Protein AF-A0A922CGB9-F1 (afdb_monomer_lite)

pLDDT: mean 84.65, std 15.19, range [38.25, 98.44]

Sequence (192 aa):
MRNKWLRILKHRCSVLDWMESRICSKHFELKYFDAQKKLKDHAVPTLFSVTSNQKTLMRNEPGKSKVERLLNRMPQSDLTNNIKQSLSKMKEPVNLDNFVTDELKCKADAPNEAQLWLMIKKQDHLNTRLMDLVVQTKKHVEILQKSMEESRMVRKEQEQNIESLKYIVKCLQEKHATLEEQIEILTSIESR

InterPro domains:
  IPR006612 THAP-type zinc finger [PF05485] (2-48)
  IPR006612 THAP-type zinc finger [PS50950] (1-48)
  IPR006612 THAP-type zinc finger [SM00692] (1-53)

Radius of gyration: 36.84 Å; chains: 1; bounding box: 70×59×104 Å

Structure (mmCIF, N/CA/C/O backbone):
data_AF-A0A922CGB9-F1
#
_entry.id   AF-A0A922CGB9-F1
#
loop_
_atom_site.group_PDB
_atom_site.id
_atom_site.type_symbol
_atom_site.label_atom_id
_atom_site.label_alt_id
_atom_site.label_comp_id
_atom_site.label_asym_id
_atom_site.label_entity_id
_atom_site.label_seq_id
_atom_site.pdbx_PDB_ins_code
_atom_site.Cartn_x
_atom_site.Cartn_y
_atom_site.Cartn_z
_atom_site.occupancy
_atom_site.B_iso_or_equiv
_atom_site.auth_seq_id
_atom_site.auth_comp_id
_atom_site.auth_asym_id
_atom_site.auth_atom_id
_atom_site.pdbx_PDB_model_num
ATOM 1 N N . MET A 1 1 ? 10.905 43.844 17.014 1.00 69.38 1 MET A N 1
ATOM 2 C CA . MET A 1 1 ? 11.025 42.624 16.179 1.00 69.38 1 MET A CA 1
ATOM 3 C C . MET A 1 1 ? 11.821 41.495 16.862 1.00 69.38 1 MET A C 1
ATOM 5 O O . MET A 1 1 ? 11.242 40.449 17.139 1.00 69.38 1 MET A O 1
ATOM 9 N N . ARG A 1 2 ? 13.098 41.713 17.228 1.00 67.94 2 ARG A N 1
ATOM 10 C CA . ARG A 1 2 ? 14.026 40.684 17.758 1.00 67.94 2 ARG A CA 1
ATOM 11 C C . ARG A 1 2 ? 13.510 39.883 18.968 1.00 67.94 2 ARG A C 1
ATOM 13 O O . ARG A 1 2 ? 13.542 38.661 18.933 1.00 67.94 2 ARG A O 1
ATOM 20 N N . ASN A 1 3 ? 12.937 40.531 19.986 1.00 69.69 3 ASN A N 1
ATOM 21 C CA . ASN A 1 3 ? 12.390 39.836 21.171 1.00 69.69 3 ASN A CA 1
ATOM 22 C C . ASN A 1 3 ? 11.212 38.899 20.844 1.00 69.69 3 ASN A C 1
ATOM 24 O O . ASN A 1 3 ? 11.035 37.864 21.485 1.00 69.69 3 ASN A O 1
ATOM 28 N N . LYS A 1 4 ? 10.416 39.243 19.823 1.00 72.88 4 LYS A N 1
ATOM 29 C CA . LYS A 1 4 ? 9.280 38.432 19.365 1.00 72.88 4 LYS A CA 1
ATOM 30 C C . LYS A 1 4 ? 9.773 37.203 18.595 1.00 72.88 4 LYS A C 1
ATOM 32 O O . LYS A 1 4 ? 9.261 36.111 18.811 1.00 72.88 4 LYS A O 1
ATOM 37 N N . TRP A 1 5 ? 10.817 37.365 17.777 1.00 78.12 5 TRP A N 1
ATOM 38 C CA . TRP A 1 5 ? 11.492 36.260 17.085 1.00 78.12 5 TRP A CA 1
ATOM 39 C C . TRP A 1 5 ? 12.187 35.325 18.066 1.00 78.12 5 TRP A C 1
ATOM 41 O O . TRP A 1 5 ? 11.995 34.120 17.983 1.00 78.12 5 TRP A O 1
ATOM 51 N N . LEU A 1 6 ? 12.904 35.880 19.047 1.00 72.06 6 LEU A N 1
ATOM 52 C CA . LEU A 1 6 ? 13.534 35.127 20.131 1.00 72.06 6 LEU A CA 1
ATOM 53 C C . LEU A 1 6 ? 12.521 34.247 20.862 1.00 72.06 6 LEU A C 1
ATOM 55 O O . LEU A 1 6 ? 12.809 33.089 21.123 1.00 72.06 6 LEU A O 1
ATOM 59 N N . ARG A 1 7 ? 11.318 34.750 21.160 1.00 72.06 7 ARG A N 1
ATOM 60 C CA . ARG A 1 7 ? 10.284 33.946 21.830 1.00 72.06 7 ARG A CA 1
ATOM 61 C C . ARG A 1 7 ? 9.818 32.760 20.977 1.00 72.06 7 ARG A C 1
ATOM 63 O O . ARG A 1 7 ? 9.625 31.674 21.510 1.00 72.06 7 ARG A O 1
ATOM 70 N N . ILE A 1 8 ? 9.660 32.962 19.670 1.00 71.00 8 ILE A N 1
ATOM 71 C CA . ILE A 1 8 ? 9.230 31.918 18.725 1.00 71.00 8 ILE A CA 1
ATOM 72 C C . ILE A 1 8 ? 10.352 30.892 18.498 1.00 71.00 8 ILE A C 1
ATOM 74 O O . ILE A 1 8 ? 10.107 29.688 18.480 1.00 71.00 8 ILE A O 1
ATOM 78 N N . LEU A 1 9 ? 11.592 31.364 18.365 1.00 69.81 9 LEU A N 1
ATOM 79 C CA . LEU A 1 9 ? 12.738 30.551 17.978 1.00 69.81 9 LEU A CA 1
ATOM 80 C C . LEU A 1 9 ? 13.457 29.883 19.162 1.00 69.81 9 LEU A C 1
ATOM 82 O O . LEU A 1 9 ? 13.959 28.778 18.985 1.00 69.81 9 LEU A O 1
ATOM 86 N N . LYS A 1 10 ? 13.470 30.469 20.373 1.00 67.38 10 LYS A N 1
ATOM 87 C CA . LYS A 1 10 ? 14.053 29.838 21.583 1.00 67.38 10 LYS A CA 1
ATOM 88 C C . LYS A 1 10 ? 13.427 28.476 21.887 1.00 67.38 10 LYS A C 1
ATOM 90 O O . LYS A 1 10 ? 14.103 27.593 22.397 1.00 67.38 10 LYS A O 1
ATOM 95 N N . HIS A 1 11 ? 12.151 28.292 21.546 1.00 62.31 11 HIS A N 1
ATOM 96 C CA . HIS A 1 11 ? 11.459 27.009 21.694 1.00 62.31 11 HIS A CA 1
ATOM 97 C C . HIS A 1 11 ? 11.865 25.953 20.657 1.00 62.31 11 HIS A C 1
ATOM 99 O O . HIS A 1 11 ? 11.503 24.788 20.809 1.00 62.31 11 HIS A O 1
ATOM 105 N N . ARG A 1 12 ? 12.567 26.343 19.589 1.00 62.16 12 ARG A N 1
ATOM 106 C CA . ARG A 1 12 ? 12.913 25.471 18.458 1.00 62.16 12 ARG A CA 1
ATOM 107 C C . ARG A 1 12 ? 14.422 25.284 18.281 1.00 62.16 12 ARG A C 1
ATOM 109 O O . ARG A 1 12 ? 14.832 24.222 17.832 1.00 62.16 12 ARG A O 1
ATOM 116 N N . CYS A 1 13 ? 15.231 26.264 18.676 1.00 60.97 13 CYS A N 1
ATOM 117 C CA . CYS A 1 13 ? 16.687 26.235 18.594 1.00 60.97 13 CYS A CA 1
ATOM 118 C C . CYS A 1 13 ? 17.286 26.796 19.889 1.00 60.97 13 CYS A C 1
ATOM 120 O O . CYS A 1 13 ? 17.381 28.010 20.066 1.00 60.97 13 CYS A O 1
ATOM 122 N N . SER A 1 14 ? 17.694 25.913 20.801 1.00 59.53 14 SER A N 1
ATOM 123 C CA . SER A 1 14 ? 18.345 26.291 22.063 1.00 59.53 14 SER A CA 1
ATOM 124 C C . SER A 1 14 ? 19.827 26.664 21.903 1.00 59.53 14 SER A C 1
ATOM 126 O O . SER A 1 14 ? 20.401 27.212 22.837 1.00 59.53 14 SER A O 1
ATOM 128 N N . VAL A 1 15 ? 20.432 26.396 20.736 1.00 58.97 15 VAL A N 1
ATOM 129 C CA . VAL A 1 15 ? 21.893 26.450 20.501 1.00 58.97 15 VAL A CA 1
ATOM 130 C C . VAL A 1 15 ? 22.289 27.475 19.419 1.00 58.97 15 VAL A C 1
ATOM 132 O O . VAL A 1 15 ? 23.349 27.368 18.820 1.00 58.97 15 VAL A O 1
ATOM 135 N N . LEU A 1 16 ? 21.443 28.462 19.106 1.00 64.88 16 LEU A N 1
ATOM 136 C CA . LEU A 1 16 ? 21.817 29.512 18.146 1.00 64.88 16 LEU A CA 1
ATOM 137 C C . LEU A 1 16 ? 22.454 30.706 18.855 1.00 64.88 16 LEU A C 1
ATOM 139 O O . LEU A 1 16 ? 21.884 31.234 19.813 1.00 64.88 16 LEU A O 1
ATOM 143 N N . ASP A 1 17 ? 23.593 31.161 18.333 1.00 68.88 17 ASP A N 1
ATOM 144 C CA . ASP A 1 17 ? 24.167 32.455 18.687 1.00 68.88 17 ASP A CA 1
ATOM 145 C C . ASP A 1 17 ? 23.360 33.570 18.008 1.00 68.88 17 ASP A C 1
ATOM 147 O O . ASP A 1 17 ? 23.423 33.784 16.795 1.00 68.88 17 ASP A O 1
ATOM 151 N N . TRP A 1 18 ? 22.544 34.263 18.798 1.00 66.56 18 TRP A N 1
ATOM 152 C CA . TRP A 1 18 ? 21.581 35.257 18.323 1.00 66.56 18 TRP A CA 1
ATOM 153 C C . TRP A 1 18 ? 22.212 36.547 17.808 1.00 66.56 18 TRP A C 1
ATOM 155 O O . TRP A 1 18 ? 21.505 37.330 17.168 1.00 66.56 18 TRP A O 1
ATOM 165 N N . MET A 1 19 ? 23.488 36.792 18.112 1.00 66.19 19 MET A N 1
ATOM 166 C CA . MET A 1 19 ? 24.186 37.981 17.628 1.00 66.19 19 MET A CA 1
ATOM 167 C C . MET A 1 19 ? 24.668 37.799 16.188 1.00 66.19 19 MET A C 1
ATOM 169 O O . MET A 1 19 ? 24.648 38.758 15.419 1.00 66.19 19 MET A O 1
ATOM 173 N N . GLU A 1 20 ? 24.999 36.567 15.795 1.00 72.75 20 GLU A N 1
ATOM 174 C CA . GLU A 1 20 ? 25.549 36.268 14.467 1.00 72.75 20 GLU A CA 1
ATOM 175 C C . GLU A 1 20 ? 24.564 35.544 13.536 1.00 72.75 20 GLU A C 1
ATOM 177 O O . GLU A 1 20 ? 24.686 35.603 12.309 1.00 72.75 20 GLU A O 1
ATOM 182 N N . SER A 1 21 ? 23.542 34.892 14.094 1.00 72.50 21 SER A N 1
ATOM 183 C CA . SER A 1 21 ? 22.613 34.074 13.313 1.00 72.50 21 SER A CA 1
ATOM 184 C C . SER A 1 21 ? 21.676 34.909 12.437 1.00 72.50 21 SER A C 1
ATOM 186 O O . SER A 1 21 ? 20.956 35.795 12.903 1.00 72.50 21 SER A O 1
ATOM 188 N N . ARG A 1 22 ? 21.607 34.552 11.149 1.00 80.38 22 ARG A N 1
ATOM 189 C CA . ARG A 1 22 ? 20.666 35.117 10.170 1.00 80.38 22 ARG A CA 1
ATOM 190 C C . ARG A 1 22 ? 19.576 34.103 9.829 1.00 80.38 22 ARG A C 1
ATOM 192 O O . ARG A 1 22 ? 19.840 32.912 9.708 1.00 80.38 22 ARG A O 1
ATOM 199 N N . ILE A 1 23 ? 18.350 34.583 9.632 1.00 78.94 23 ILE A N 1
ATOM 200 C CA . ILE A 1 23 ? 17.209 33.758 9.213 1.00 78.94 23 ILE A CA 1
ATOM 201 C C . ILE A 1 23 ? 16.992 33.971 7.719 1.00 78.94 23 ILE A C 1
ATOM 203 O O . ILE A 1 23 ? 16.867 35.110 7.268 1.00 78.94 23 ILE A O 1
ATOM 207 N N . CYS A 1 24 ? 16.943 32.889 6.943 1.00 83.69 24 CYS A N 1
ATOM 208 C CA . CYS A 1 24 ? 16.698 32.999 5.508 1.00 83.69 24 CYS A CA 1
ATOM 209 C C . CYS A 1 24 ? 15.239 33.393 5.204 1.00 83.69 24 CYS A C 1
ATOM 211 O O . CYS A 1 24 ? 14.321 33.115 5.979 1.00 83.69 24 CYS A O 1
ATOM 213 N N . SER A 1 25 ? 15.011 34.009 4.041 1.00 84.50 25 SER A N 1
ATOM 214 C CA . SER A 1 25 ? 13.692 34.503 3.615 1.00 84.50 25 SER A CA 1
ATOM 215 C C . SER A 1 25 ? 12.616 33.416 3.513 1.00 84.50 25 SER A C 1
ATOM 217 O O . SER A 1 25 ? 11.438 33.722 3.663 1.00 84.50 25 SER A O 1
ATOM 219 N N . LYS A 1 26 ? 12.999 32.143 3.338 1.00 83.75 26 LYS A N 1
ATOM 220 C CA . LYS A 1 26 ? 12.072 30.999 3.245 1.00 83.75 26 LYS A CA 1
ATOM 221 C C . LYS A 1 26 ? 11.260 30.757 4.520 1.00 83.75 26 LYS A C 1
ATOM 223 O O . LYS A 1 26 ? 10.237 30.086 4.465 1.00 83.75 26 LYS A O 1
ATOM 228 N N . HIS A 1 27 ? 11.704 31.290 5.658 1.00 83.81 27 HIS A N 1
ATOM 229 C CA . HIS A 1 27 ? 11.000 31.140 6.932 1.00 83.81 27 HIS A CA 1
ATOM 230 C C . HIS A 1 27 ? 9.875 32.160 7.141 1.00 83.81 27 HIS A C 1
ATOM 232 O O . HIS A 1 27 ? 9.191 32.118 8.165 1.00 83.81 27 HIS A O 1
ATOM 238 N N . PHE A 1 28 ? 9.666 33.062 6.183 1.00 85.81 28 PHE A N 1
ATOM 239 C CA . PHE A 1 28 ? 8.654 34.108 6.241 1.00 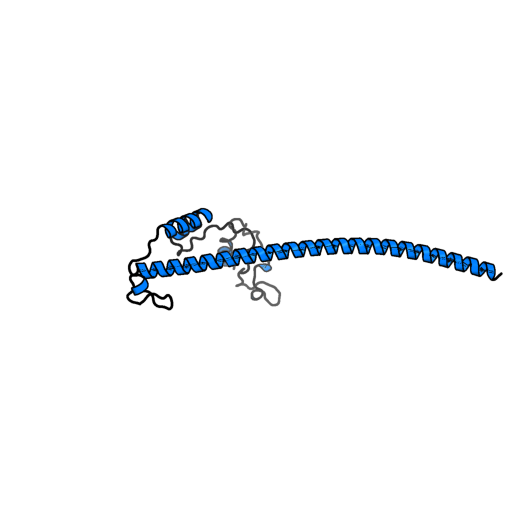85.81 28 PHE A CA 1
ATOM 240 C C . PHE A 1 28 ? 7.628 33.909 5.128 1.00 85.81 28 PHE A C 1
ATOM 242 O O . PHE A 1 28 ? 7.978 33.630 3.983 1.00 85.81 28 PHE A O 1
ATOM 249 N N . GLU A 1 29 ? 6.349 34.089 5.449 1.00 84.12 29 GLU A N 1
ATOM 250 C CA . GLU A 1 29 ? 5.303 34.159 4.428 1.00 84.12 29 GLU A CA 1
ATOM 251 C C . GLU A 1 29 ? 5.497 35.376 3.514 1.00 84.12 29 GLU A C 1
ATOM 253 O O . GLU A 1 29 ? 5.881 36.457 3.967 1.00 84.12 29 GLU A O 1
ATOM 258 N N . LEU A 1 30 ? 5.143 35.224 2.233 1.00 86.88 30 LEU A N 1
ATOM 259 C CA . LEU A 1 30 ? 5.328 36.259 1.207 1.00 86.88 30 LEU A CA 1
ATOM 260 C C . LEU A 1 30 ? 4.658 37.598 1.560 1.00 86.88 30 LEU A C 1
ATOM 262 O O . LEU A 1 30 ? 5.184 38.655 1.228 1.00 86.88 30 LEU A O 1
ATOM 266 N N . LYS A 1 31 ? 3.551 37.573 2.314 1.00 88.25 31 LYS A N 1
ATOM 267 C CA . LYS A 1 31 ? 2.819 38.774 2.762 1.00 88.25 31 LYS A CA 1
ATOM 268 C C . LYS A 1 31 ? 3.639 39.717 3.659 1.00 88.25 31 LYS A C 1
ATOM 270 O O . LYS A 1 31 ? 3.284 40.891 3.818 1.00 88.25 31 LYS A O 1
ATOM 275 N N . TYR A 1 32 ? 4.714 39.206 4.263 1.00 88.50 32 TYR A N 1
ATOM 276 C CA . TYR A 1 32 ? 5.601 39.962 5.146 1.00 88.50 32 TYR A CA 1
ATOM 277 C C . TYR A 1 32 ? 6.743 40.672 4.418 1.00 88.50 32 TYR A C 1
ATOM 279 O O . TYR A 1 32 ? 7.485 41.415 5.060 1.00 88.50 32 TYR A O 1
ATOM 287 N N . PHE A 1 33 ? 6.857 40.493 3.103 1.00 90.75 33 PHE A N 1
ATOM 288 C CA . PHE A 1 33 ? 7.760 41.269 2.264 1.00 90.75 33 PHE A CA 1
ATOM 289 C C . PHE A 1 33 ? 7.016 42.464 1.659 1.00 90.75 33 PHE A C 1
ATOM 291 O O . PHE A 1 33 ? 5.813 42.402 1.390 1.00 90.75 33 PHE A O 1
ATOM 298 N N . ASP A 1 34 ? 7.709 43.587 1.513 1.00 88.06 34 ASP A N 1
ATOM 299 C CA . ASP A 1 34 ? 7.221 44.746 0.771 1.00 88.06 34 ASP A CA 1
ATOM 300 C C . ASP A 1 34 ? 7.519 44.626 -0.737 1.00 88.06 34 ASP A C 1
ATOM 302 O O . ASP A 1 34 ? 8.123 43.654 -1.202 1.00 88.06 34 ASP A O 1
ATOM 306 N N . ALA A 1 35 ? 7.096 45.626 -1.518 1.00 88.12 35 ALA A N 1
ATOM 307 C CA . ALA A 1 35 ? 7.332 45.668 -2.964 1.00 88.12 35 ALA A CA 1
ATOM 308 C C . ALA A 1 35 ? 8.830 45.696 -3.336 1.00 88.12 35 ALA A C 1
ATOM 310 O O . ALA A 1 35 ? 9.199 45.311 -4.442 1.00 88.12 35 ALA A O 1
ATOM 311 N N . GLN A 1 36 ? 9.701 46.101 -2.406 1.00 87.88 36 GLN A N 1
ATOM 312 C CA . GLN A 1 36 ? 11.156 46.136 -2.568 1.00 87.88 36 GLN A CA 1
ATOM 313 C C . GLN A 1 36 ? 11.840 44.862 -2.041 1.00 87.88 36 GLN A C 1
ATOM 315 O O . GLN A 1 36 ? 13.065 44.827 -1.917 1.00 87.88 36 GLN A O 1
ATOM 320 N N . LYS A 1 37 ? 11.069 43.804 -1.737 1.00 84.38 37 LYS A N 1
ATOM 321 C CA . LYS A 1 37 ? 11.535 42.540 -1.139 1.00 84.38 37 LYS A CA 1
ATOM 322 C C . LYS A 1 37 ? 12.232 42.712 0.218 1.00 84.38 37 LYS A C 1
ATOM 324 O O . LYS A 1 37 ? 12.961 41.815 0.649 1.00 84.38 37 LYS A O 1
ATOM 329 N N . LYS A 1 38 ? 12.002 43.820 0.924 1.00 87.81 38 LYS A N 1
ATOM 330 C CA . LYS A 1 38 ? 12.440 44.002 2.309 1.00 87.81 38 LYS A CA 1
ATOM 331 C C . LYS A 1 38 ? 11.381 43.472 3.265 1.00 87.81 38 LYS A C 1
ATOM 333 O O . LYS A 1 38 ? 10.189 43.428 2.968 1.00 87.81 38 LYS A O 1
ATOM 338 N N . LEU A 1 39 ? 11.843 43.012 4.420 1.00 87.12 39 LEU A N 1
ATOM 339 C CA . LEU A 1 39 ? 10.986 42.429 5.438 1.00 87.12 39 LEU A CA 1
ATOM 340 C C . LEU A 1 39 ? 10.330 43.539 6.270 1.00 87.12 39 LEU A C 1
ATOM 342 O O . LEU A 1 39 ? 11.025 44.406 6.794 1.00 87.12 39 LEU A O 1
ATOM 346 N N . LYS A 1 40 ? 9.004 43.494 6.420 1.00 88.81 40 LYS A N 1
ATOM 347 C CA . LYS A 1 40 ? 8.242 44.478 7.205 1.00 88.81 40 LYS A CA 1
ATOM 348 C C . LYS A 1 40 ? 8.605 44.422 8.694 1.00 88.81 40 LYS A C 1
ATOM 350 O O . LYS A 1 40 ? 8.849 43.346 9.238 1.00 88.81 40 LYS A O 1
ATOM 355 N N . ASP A 1 41 ? 8.492 45.551 9.396 1.00 83.12 41 ASP A N 1
ATOM 356 C CA . ASP A 1 41 ? 8.884 45.686 10.814 1.00 83.12 41 ASP A CA 1
ATOM 357 C C . ASP A 1 41 ? 8.138 44.764 11.800 1.00 83.12 41 ASP A C 1
ATOM 359 O O . ASP A 1 41 ? 8.629 44.431 12.887 1.00 83.12 41 ASP A O 1
ATOM 363 N N . HIS A 1 42 ? 6.945 44.313 11.414 1.00 81.88 42 HIS A N 1
ATOM 364 C CA . HIS A 1 42 ? 6.096 43.410 12.190 1.00 81.88 42 HIS A CA 1
ATOM 365 C C . HIS A 1 42 ? 6.144 41.954 11.702 1.00 81.88 42 HIS A C 1
ATOM 367 O O . HIS A 1 42 ? 5.391 41.118 12.211 1.00 81.88 42 HIS A O 1
ATOM 373 N N . ALA A 1 43 ? 7.004 41.638 10.732 1.00 84.38 43 ALA A N 1
ATOM 374 C CA . ALA A 1 43 ? 7.166 40.284 10.236 1.00 84.38 43 ALA A CA 1
ATOM 375 C C . ALA A 1 43 ? 7.621 39.341 11.350 1.00 84.38 43 ALA A C 1
ATOM 377 O O . ALA A 1 43 ? 8.435 39.693 12.207 1.00 84.38 43 ALA A O 1
ATOM 378 N N . VAL A 1 44 ? 7.108 38.117 11.324 1.00 81.50 44 VAL A N 1
ATOM 379 C CA . VAL A 1 44 ? 7.533 37.030 12.204 1.00 81.50 44 VAL A CA 1
ATOM 380 C C . VAL A 1 44 ? 7.783 35.792 11.350 1.00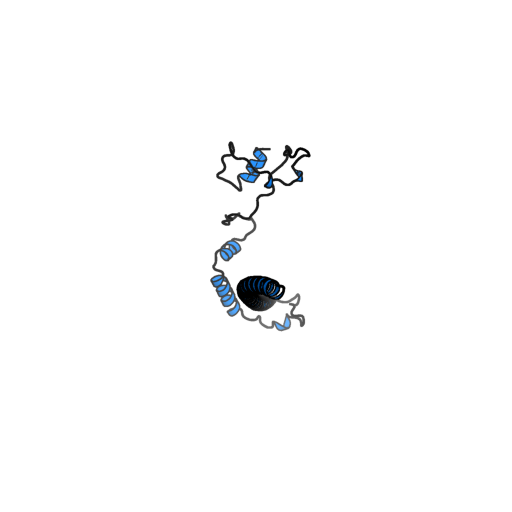 81.50 44 VAL A C 1
ATOM 382 O O . VAL A 1 44 ? 7.033 35.567 10.401 1.00 81.50 44 VAL A O 1
ATOM 385 N N . PRO A 1 45 ? 8.833 35.007 11.636 1.00 76.88 45 PRO A N 1
ATOM 386 C CA . PRO A 1 45 ? 9.072 33.784 10.893 1.00 76.88 45 PRO A CA 1
ATOM 387 C C . PRO A 1 45 ? 8.004 32.758 11.289 1.00 76.88 45 PRO A C 1
ATOM 389 O O . PRO A 1 45 ? 7.905 32.376 12.456 1.00 76.88 45 PRO A O 1
ATOM 392 N N . THR A 1 46 ? 7.165 32.364 10.334 1.00 73.62 46 THR A N 1
ATOM 393 C CA . THR A 1 46 ? 6.039 31.435 10.535 1.00 73.62 46 THR A CA 1
ATOM 394 C C . THR A 1 46 ? 6.272 30.077 9.875 1.00 73.62 46 THR A C 1
ATOM 396 O O . THR A 1 46 ? 5.645 29.095 10.265 1.00 73.62 46 THR A O 1
ATOM 399 N N . LEU A 1 47 ? 7.210 29.987 8.927 1.00 63.72 47 LEU A N 1
ATOM 400 C CA . LEU A 1 47 ? 7.446 28.801 8.105 1.00 63.72 47 LEU A CA 1
ATOM 401 C C . LEU A 1 47 ? 8.702 28.049 8.571 1.00 63.72 47 LEU A C 1
ATOM 403 O O . LEU A 1 47 ? 9.760 28.091 7.941 1.00 63.72 47 LEU A O 1
ATOM 407 N N . PHE A 1 48 ? 8.606 27.344 9.697 1.00 67.62 48 PHE A N 1
ATOM 408 C CA . PHE A 1 48 ? 9.602 26.330 10.056 1.00 67.62 48 PHE A CA 1
ATOM 409 C C . PHE A 1 48 ? 9.129 24.981 9.524 1.00 67.62 48 PHE A C 1
ATOM 411 O O . PHE A 1 48 ? 8.138 24.442 10.015 1.00 67.62 48 PHE A O 1
ATOM 418 N N . SER A 1 49 ? 9.815 24.450 8.507 1.00 50.81 49 SER A N 1
ATOM 419 C CA . SER A 1 49 ? 9.511 23.118 7.979 1.00 50.81 49 SER A CA 1
ATOM 420 C C . SER A 1 49 ? 9.655 22.084 9.095 1.00 50.81 49 SER A C 1
ATOM 422 O O . SER A 1 49 ? 10.681 22.026 9.769 1.00 50.81 49 SER A O 1
ATOM 424 N N . VAL A 1 50 ? 8.626 21.261 9.296 1.00 51.69 50 VAL A N 1
ATOM 425 C CA . VAL A 1 50 ? 8.561 20.236 10.356 1.00 51.69 50 VAL A CA 1
ATOM 426 C C . VAL A 1 50 ? 9.459 19.021 10.039 1.00 51.69 50 VAL A C 1
ATOM 428 O O . VAL A 1 50 ? 9.470 18.033 10.765 1.00 51.69 50 VAL A O 1
ATOM 431 N N . THR A 1 51 ? 10.223 19.071 8.947 1.00 43.78 51 THR A N 1
ATOM 432 C CA . THR A 1 51 ? 10.827 17.904 8.287 1.00 43.78 51 THR A CA 1
ATOM 433 C C . THR A 1 51 ? 12.295 17.645 8.615 1.00 43.78 51 THR A C 1
ATOM 435 O O . THR A 1 51 ? 13.015 17.086 7.792 1.00 43.78 51 THR A O 1
ATOM 438 N N . SER A 1 52 ? 12.768 17.983 9.810 1.00 42.75 52 SER A N 1
ATOM 439 C CA . SER A 1 52 ? 14.081 17.497 10.246 1.00 42.75 52 SER A CA 1
ATOM 440 C C . SER A 1 52 ? 14.151 17.348 11.764 1.00 42.75 52 SER A C 1
ATOM 442 O O . SER A 1 52 ? 14.201 18.315 12.516 1.00 42.75 52 SER A O 1
ATOM 444 N N . ASN A 1 53 ? 14.170 16.085 12.198 1.00 38.25 53 ASN A N 1
ATOM 445 C CA . ASN A 1 53 ? 14.521 15.621 13.541 1.00 38.25 53 ASN A CA 1
ATOM 446 C C . ASN A 1 53 ? 13.596 16.028 14.696 1.00 38.25 53 ASN A C 1
ATOM 448 O O . ASN A 1 53 ? 14.061 16.433 15.762 1.00 38.25 53 ASN A O 1
ATOM 452 N N . GLN A 1 54 ? 12.293 15.765 14.569 1.00 43.09 54 GLN A N 1
ATOM 453 C CA . GLN A 1 54 ? 11.488 15.516 15.767 1.00 43.09 54 GLN A CA 1
ATOM 454 C C . GLN A 1 54 ? 11.851 14.145 16.357 1.00 43.09 54 GLN A C 1
ATOM 456 O O . GLN A 1 54 ? 11.113 13.174 16.235 1.00 43.09 54 GLN A O 1
ATOM 461 N N . LYS A 1 55 ? 12.975 14.087 17.084 1.00 41.66 55 LYS A N 1
ATOM 462 C CA . LYS A 1 55 ? 12.943 13.361 18.355 1.00 41.66 55 LYS A CA 1
ATOM 463 C C . LYS A 1 55 ? 11.878 14.076 19.171 1.00 41.66 55 LYS A C 1
ATOM 465 O O . LYS A 1 55 ? 12.056 15.229 19.557 1.00 41.66 55 LYS A O 1
ATOM 470 N N . THR A 1 56 ? 10.740 13.421 19.314 1.00 43.28 56 THR A N 1
ATOM 471 C CA . THR A 1 56 ? 9.549 13.857 20.031 1.00 43.28 56 THR A CA 1
ATOM 472 C C . THR A 1 56 ? 9.917 14.131 21.489 1.00 43.28 56 THR A C 1
ATOM 474 O O . THR A 1 56 ? 9.740 13.297 22.372 1.00 43.28 56 THR A O 1
ATOM 477 N N . LEU A 1 57 ? 10.472 15.313 21.761 1.00 43.53 57 LEU A N 1
ATOM 478 C CA . LEU A 1 57 ? 10.518 15.872 23.100 1.00 43.53 57 LEU A CA 1
ATOM 479 C C . LEU A 1 57 ? 9.077 16.202 23.457 1.00 43.53 57 LEU A C 1
ATOM 481 O O . LEU A 1 57 ? 8.524 17.219 23.047 1.00 43.53 57 LEU A O 1
ATOM 485 N N . MET A 1 58 ? 8.484 15.229 24.146 1.00 41.84 58 MET A N 1
ATOM 486 C CA . MET A 1 58 ? 7.233 15.252 24.885 1.00 41.84 58 MET A CA 1
ATOM 487 C C . MET A 1 58 ? 6.900 16.665 25.357 1.00 41.84 58 MET A C 1
ATOM 489 O O . MET A 1 58 ? 7.307 17.111 26.430 1.00 41.84 58 MET A O 1
ATOM 493 N N . ARG A 1 59 ? 6.119 17.370 24.541 1.00 41.12 59 ARG A N 1
ATOM 494 C CA . ARG A 1 59 ? 5.340 18.497 25.012 1.00 41.12 59 ARG A CA 1
ATOM 495 C C . ARG A 1 59 ? 4.331 17.893 25.979 1.00 41.12 59 ARG A C 1
ATOM 497 O O . ARG A 1 59 ? 3.538 17.038 25.586 1.00 41.12 59 ARG A O 1
ATOM 504 N N . ASN A 1 60 ? 4.410 18.291 27.244 1.00 44.25 60 ASN A N 1
ATOM 505 C CA . ASN A 1 60 ? 3.312 18.132 28.185 1.00 44.25 60 ASN A CA 1
ATOM 506 C C . ASN A 1 60 ? 2.112 18.895 27.606 1.00 44.25 60 ASN A C 1
ATOM 508 O O . ASN A 1 60 ? 1.925 20.075 27.881 1.00 44.25 60 ASN A O 1
ATOM 512 N N . GLU A 1 61 ? 1.352 18.234 26.738 1.00 46.09 61 GLU A N 1
ATOM 513 C CA . GLU A 1 61 ? -0.008 18.624 26.404 1.00 46.09 61 GLU A CA 1
ATOM 514 C C . GLU A 1 61 ? -0.819 18.477 27.701 1.00 46.09 61 GLU A C 1
ATOM 516 O O . GLU A 1 61 ? -0.873 17.369 28.250 1.00 46.09 61 GLU A O 1
ATOM 521 N N . PRO A 1 62 ? -1.422 19.555 28.234 1.00 46.38 62 PRO A N 1
ATOM 522 C CA . PRO A 1 62 ? -2.111 19.551 29.527 1.00 46.38 62 PRO A CA 1
ATOM 523 C C . PRO A 1 62 ? -3.439 18.762 29.528 1.00 46.38 62 PRO A C 1
ATOM 525 O O . PRO A 1 62 ? -4.300 19.010 30.362 1.00 46.38 62 PRO A O 1
ATOM 528 N N . GLY A 1 63 ? -3.609 17.793 28.624 1.00 55.91 63 GLY A N 1
ATOM 529 C CA . GLY A 1 63 ? -4.821 16.981 28.489 1.00 55.91 63 GLY A CA 1
ATOM 530 C C . GLY A 1 63 ? -4.600 15.468 28.443 1.00 55.91 63 GLY A C 1
ATOM 531 O O . GLY A 1 63 ? -5.576 14.726 28.486 1.00 55.91 63 GLY A O 1
ATOM 532 N N . LYS A 1 64 ? -3.356 14.970 28.379 1.00 55.09 64 LYS A N 1
ATOM 533 C CA . LYS A 1 64 ? -3.124 13.519 28.284 1.00 55.09 64 LYS A CA 1
ATOM 534 C C . LYS A 1 64 ? -3.111 12.876 29.664 1.00 55.09 64 LYS A C 1
ATOM 536 O O . LYS A 1 64 ? -2.205 13.120 30.476 1.00 55.09 64 LYS A O 1
ATOM 541 N N . SER A 1 65 ? -4.119 12.047 29.932 1.00 78.50 65 SER A N 1
ATOM 542 C CA . SER A 1 65 ? -4.263 11.360 31.216 1.00 78.50 65 SER A CA 1
ATOM 543 C C . SER A 1 65 ? -3.008 10.530 31.526 1.00 78.50 65 SER A C 1
ATOM 545 O O . SER A 1 65 ? -2.267 10.105 30.633 1.00 78.50 65 SER A O 1
ATOM 547 N N . LYS A 1 66 ? -2.728 10.295 32.816 1.00 83.50 66 LYS A N 1
ATOM 548 C CA . LYS A 1 66 ? -1.612 9.426 33.243 1.00 83.50 66 LYS A CA 1
ATOM 549 C C . LYS A 1 66 ? -1.674 8.058 32.545 1.00 83.50 66 LYS A C 1
ATOM 551 O O . LYS A 1 66 ? -0.631 7.510 32.205 1.00 83.50 66 LYS A O 1
ATOM 556 N N . VAL A 1 67 ? -2.885 7.565 32.280 1.00 79.38 67 VAL A N 1
ATOM 557 C CA . VAL A 1 67 ? -3.148 6.312 31.565 1.00 79.38 67 VAL A CA 1
ATOM 558 C C . VAL A 1 67 ? -2.679 6.396 30.114 1.00 79.38 67 VAL A C 1
ATOM 560 O O . VAL A 1 67 ? -1.936 5.531 29.670 1.00 79.38 67 VAL A O 1
ATOM 563 N N . GLU A 1 68 ? -3.007 7.467 29.392 1.00 82.06 68 GLU A N 1
ATOM 564 C CA . GLU A 1 68 ? -2.599 7.627 27.989 1.00 82.06 68 GLU A CA 1
ATOM 565 C C . GLU A 1 68 ? -1.070 7.657 27.834 1.00 82.06 68 GLU A C 1
ATOM 567 O O . GLU A 1 68 ? -0.504 7.073 26.910 1.00 82.06 68 GLU A O 1
ATOM 572 N N . ARG A 1 69 ? -0.368 8.290 28.782 1.00 84.31 69 ARG A N 1
ATOM 573 C CA . ARG A 1 69 ? 1.104 8.291 28.808 1.00 84.31 69 ARG A CA 1
ATOM 574 C C . ARG A 1 69 ? 1.694 6.902 29.041 1.00 84.31 69 ARG A C 1
ATOM 576 O O . ARG A 1 69 ? 2.767 6.625 28.514 1.00 84.31 69 ARG A O 1
ATOM 583 N N . LEU A 1 70 ? 1.028 6.057 29.825 1.00 83.81 70 LEU A N 1
ATOM 584 C CA . LEU A 1 70 ? 1.459 4.679 30.062 1.00 83.81 70 LEU A CA 1
ATOM 585 C C . LEU A 1 70 ? 1.193 3.799 28.838 1.00 83.81 70 LEU A C 1
ATOM 587 O O . LEU A 1 70 ? 2.093 3.081 28.416 1.00 83.81 70 LEU A O 1
ATOM 591 N N . LEU A 1 71 ? 0.017 3.927 28.217 1.00 82.12 71 LEU A N 1
ATOM 592 C CA . LEU A 1 71 ? -0.336 3.180 27.005 1.00 82.12 71 LEU A CA 1
ATOM 593 C C . LEU A 1 71 ? 0.631 3.479 25.851 1.00 82.12 71 LEU A C 1
ATOM 595 O O . LEU A 1 71 ? 1.100 2.558 25.195 1.00 82.12 71 LEU A O 1
ATOM 599 N N . ASN A 1 72 ? 1.017 4.746 25.670 1.00 83.88 72 ASN A N 1
ATOM 600 C CA . ASN A 1 72 ? 1.970 5.149 24.628 1.00 83.88 72 ASN A CA 1
ATOM 601 C C . ASN A 1 72 ? 3.415 4.675 24.870 1.00 83.88 72 ASN A C 1
ATOM 603 O O . ASN A 1 72 ? 4.239 4.751 23.962 1.00 83.88 72 ASN A O 1
ATOM 607 N N . ARG A 1 73 ? 3.756 4.247 26.091 1.00 88.62 73 ARG A N 1
ATOM 608 C CA . ARG A 1 73 ? 5.088 3.711 26.421 1.00 88.62 73 ARG A CA 1
ATOM 609 C C . ARG A 1 73 ? 5.171 2.197 26.255 1.00 88.62 73 ARG A C 1
ATOM 611 O O . ARG A 1 73 ? 6.268 1.653 26.337 1.00 88.62 73 ARG A O 1
ATOM 618 N N . MET A 1 74 ? 4.039 1.529 26.063 1.00 89.12 74 MET A N 1
ATOM 619 C CA . MET A 1 74 ? 3.983 0.080 25.970 1.00 89.12 74 MET A CA 1
ATOM 620 C C . MET A 1 74 ? 4.226 -0.367 24.522 1.00 89.12 74 MET A C 1
ATOM 622 O O . MET A 1 74 ? 3.721 0.279 23.600 1.00 89.12 74 MET A O 1
ATOM 626 N N . PRO A 1 75 ? 4.975 -1.458 24.286 1.00 92.25 75 PRO A N 1
ATOM 627 C CA . PRO A 1 75 ? 5.098 -2.027 22.952 1.00 92.25 75 PRO A CA 1
ATOM 628 C C . PRO A 1 75 ? 3.723 -2.374 22.372 1.00 92.25 75 PRO A C 1
ATOM 630 O O . PRO A 1 75 ? 2.848 -2.890 23.070 1.00 92.25 75 PRO A O 1
ATOM 633 N N . GLN A 1 76 ? 3.538 -2.129 21.073 1.00 87.00 76 GLN A N 1
ATOM 634 C CA . GLN A 1 76 ? 2.259 -2.377 20.400 1.00 87.00 76 GLN A CA 1
ATOM 635 C C . GLN A 1 76 ? 1.834 -3.854 20.480 1.00 87.00 76 GLN A C 1
ATOM 637 O O . GLN A 1 76 ? 0.643 -4.153 20.586 1.00 87.00 76 GLN A O 1
ATOM 642 N N . SER A 1 77 ? 2.800 -4.779 20.462 1.00 89.12 77 SER A N 1
ATOM 643 C CA . SER A 1 77 ? 2.577 -6.216 20.664 1.00 89.12 77 SER A CA 1
ATOM 644 C C . SER A 1 77 ? 1.944 -6.498 22.021 1.00 89.12 77 SER A C 1
ATOM 646 O O . SER A 1 77 ? 0.942 -7.205 22.111 1.00 89.12 77 SER A O 1
ATOM 648 N N . ASP A 1 78 ? 2.489 -5.888 23.068 1.00 90.81 78 ASP A N 1
ATOM 649 C CA . ASP A 1 78 ? 2.068 -6.110 24.443 1.00 90.81 78 ASP A CA 1
ATOM 650 C C . ASP A 1 78 ? 0.695 -5.492 24.671 1.00 90.81 78 ASP A C 1
ATOM 652 O O . ASP A 1 78 ? -0.164 -6.112 25.293 1.00 90.81 78 ASP A O 1
ATOM 656 N N . LEU A 1 79 ? 0.442 -4.306 24.110 1.00 88.62 79 LEU A N 1
ATOM 657 C CA . LEU A 1 79 ? -0.876 -3.675 24.148 1.00 88.62 79 LEU A CA 1
ATOM 658 C C . LEU A 1 79 ? -1.929 -4.554 23.477 1.00 88.62 79 LEU A C 1
ATOM 660 O O . LEU A 1 79 ? -2.978 -4.821 24.062 1.00 88.62 79 LEU A O 1
ATOM 664 N N . THR A 1 80 ? -1.620 -5.068 22.290 1.00 87.69 80 THR A N 1
ATOM 665 C CA . THR A 1 80 ? -2.519 -5.956 21.547 1.00 87.69 80 THR A CA 1
ATOM 666 C C . THR A 1 80 ? -2.796 -7.244 22.324 1.00 87.69 80 THR A C 1
ATOM 668 O O . THR A 1 80 ? -3.944 -7.676 22.411 1.00 87.69 80 THR A O 1
ATOM 671 N N . ASN A 1 81 ? -1.770 -7.840 22.935 1.00 89.12 81 ASN A N 1
ATOM 672 C CA . ASN A 1 81 ? -1.911 -9.056 23.732 1.00 89.12 81 ASN A CA 1
ATOM 673 C C . ASN A 1 81 ? -2.743 -8.821 24.998 1.00 89.12 81 ASN A C 1
ATOM 675 O O . ASN A 1 81 ? -3.639 -9.611 25.286 1.00 89.12 81 ASN A O 1
ATOM 679 N N . ASN A 1 82 ? -2.512 -7.715 25.711 1.00 90.25 82 ASN A N 1
ATOM 680 C CA . ASN A 1 82 ? -3.301 -7.340 26.886 1.00 90.25 82 ASN A CA 1
ATOM 681 C C . ASN A 1 82 ? -4.775 -7.106 26.533 1.00 90.25 82 ASN A C 1
ATOM 683 O O . ASN A 1 82 ? -5.662 -7.568 27.255 1.00 90.25 82 ASN A O 1
ATOM 687 N N . ILE A 1 83 ? -5.049 -6.435 25.409 1.00 88.19 83 ILE A N 1
ATOM 688 C CA . ILE A 1 83 ? -6.414 -6.233 24.911 1.00 88.19 83 ILE A CA 1
ATOM 689 C C . ILE A 1 83 ? -7.059 -7.586 24.602 1.00 88.19 83 ILE A C 1
ATOM 691 O O . ILE A 1 83 ? -8.123 -7.878 25.138 1.00 88.19 83 ILE A O 1
ATOM 695 N N . LYS A 1 84 ? -6.404 -8.453 23.818 1.00 88.81 84 LYS A N 1
ATOM 696 C CA . LYS A 1 84 ? -6.926 -9.791 23.486 1.00 88.81 84 LYS A CA 1
ATOM 697 C C . LYS A 1 84 ? -7.195 -10.634 24.729 1.00 88.81 84 LYS A C 1
ATOM 699 O O . LYS A 1 84 ? -8.257 -11.241 24.847 1.00 88.81 84 LYS A O 1
ATOM 704 N N . GLN A 1 85 ? -6.264 -10.639 25.680 1.00 92.44 85 GLN A N 1
ATOM 705 C CA . GLN A 1 85 ? -6.423 -11.372 26.929 1.00 92.44 85 GLN A CA 1
ATOM 706 C C . GLN A 1 85 ? -7.602 -10.826 27.747 1.00 92.44 85 GLN A C 1
ATOM 708 O O . GLN A 1 85 ? -8.381 -11.608 28.290 1.00 92.44 85 GLN A O 1
ATOM 713 N N . SER A 1 86 ? -7.772 -9.504 27.803 1.00 89.88 86 SER A N 1
ATOM 714 C CA . SER A 1 86 ? -8.905 -8.869 28.486 1.00 89.88 86 SER A CA 1
ATOM 715 C C . SER A 1 86 ? -10.232 -9.215 27.807 1.00 89.88 86 SER A C 1
ATOM 717 O O . SER A 1 86 ? -11.161 -9.645 28.485 1.00 89.88 86 SER A O 1
ATOM 719 N N . LEU A 1 87 ? -10.297 -9.130 26.474 1.00 87.25 87 LEU A N 1
ATOM 720 C CA . LEU A 1 87 ? -11.480 -9.487 25.684 1.00 87.25 87 LEU A CA 1
ATOM 721 C C . LEU A 1 87 ? -11.874 -10.956 25.869 1.00 87.25 87 LEU A C 1
ATOM 723 O O . LEU A 1 87 ? -13.058 -11.250 25.992 1.00 87.25 87 LEU A O 1
ATOM 727 N N . SER A 1 88 ? -10.899 -11.868 25.958 1.00 86.88 88 SER A N 1
ATOM 728 C CA . SER A 1 88 ? -11.163 -13.300 26.172 1.00 86.88 88 SER A CA 1
ATOM 729 C C . SER A 1 88 ? -11.778 -13.619 27.539 1.00 86.88 88 SER A C 1
ATOM 731 O O . SER A 1 88 ? -12.458 -14.628 27.693 1.00 86.88 88 SER A O 1
ATOM 733 N N . LYS A 1 89 ? -11.553 -12.754 28.534 1.00 88.62 89 LYS A N 1
ATOM 734 C CA . LYS A 1 89 ? -12.098 -12.897 29.890 1.00 88.62 89 LYS A CA 1
ATOM 735 C C . LYS A 1 89 ? -13.467 -12.239 30.054 1.00 88.62 89 LYS A C 1
ATOM 737 O O . LYS A 1 89 ? -14.119 -12.475 31.070 1.00 88.62 89 LYS A O 1
ATOM 742 N N . MET A 1 90 ? -13.894 -11.405 29.104 1.00 85.75 90 MET A N 1
ATOM 743 C CA . MET A 1 90 ? -15.197 -10.755 29.186 1.00 85.75 90 MET A CA 1
ATOM 744 C C . MET A 1 90 ? -16.309 -11.767 28.936 1.00 85.75 90 MET A C 1
ATOM 746 O O . MET A 1 90 ? -16.335 -12.436 27.903 1.00 85.75 90 MET A O 1
ATOM 750 N N . LYS A 1 91 ? -17.244 -11.846 29.879 1.00 88.06 91 LYS A N 1
ATOM 751 C CA . LYS A 1 91 ? -18.447 -12.662 29.744 1.00 88.06 91 LYS A CA 1
ATOM 752 C C . LYS A 1 91 ? -19.557 -11.852 29.095 1.00 88.06 91 LYS A C 1
ATOM 754 O O . LYS A 1 91 ? -19.581 -10.627 29.181 1.00 88.06 91 LYS A O 1
ATOM 759 N N . GLU A 1 92 ? -20.440 -12.554 28.408 1.00 88.44 92 GLU A N 1
ATOM 760 C CA . GLU A 1 92 ? -21.664 -11.966 27.888 1.00 88.44 92 GLU A CA 1
ATOM 761 C C . GLU A 1 92 ? -22.623 -11.633 29.044 1.00 88.44 92 GLU A C 1
ATOM 763 O O . GLU A 1 92 ? -22.800 -12.473 29.934 1.00 88.44 92 GLU A O 1
ATOM 768 N N . PRO A 1 93 ? -23.206 -10.420 29.071 1.00 89.06 93 PRO A N 1
ATOM 769 C CA . PRO A 1 93 ? -24.191 -10.041 30.074 1.00 89.06 93 PRO A CA 1
ATOM 770 C C . PRO A 1 93 ? -25.430 -10.934 29.997 1.00 89.06 93 PRO A C 1
ATOM 772 O O . PRO A 1 93 ? -25.896 -11.293 28.916 1.00 89.06 93 PRO A O 1
ATOM 775 N N . VAL A 1 94 ? -25.997 -11.271 31.154 1.00 87.19 94 VAL A N 1
ATOM 776 C CA . VAL A 1 94 ? -27.200 -12.109 31.225 1.00 87.19 94 VAL A CA 1
ATOM 777 C C . VAL A 1 94 ? -28.389 -11.362 30.610 1.00 87.19 94 VAL A C 1
ATOM 779 O O . VAL A 1 94 ? -28.581 -10.176 30.878 1.00 87.19 94 VAL A O 1
ATOM 782 N N . ASN A 1 95 ? -29.211 -12.066 29.825 1.00 87.56 95 ASN A N 1
ATOM 783 C CA . ASN A 1 95 ? -30.393 -11.519 29.147 1.00 87.56 95 ASN A CA 1
ATOM 784 C C . ASN A 1 95 ? -30.085 -10.370 28.169 1.00 87.56 95 ASN A C 1
ATOM 786 O O . ASN A 1 95 ? -30.911 -9.472 28.011 1.00 87.56 95 ASN A O 1
ATOM 790 N N 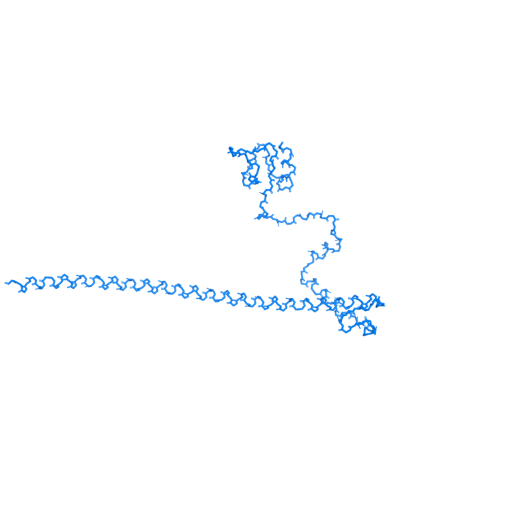. LEU A 1 96 ? -28.915 -10.378 27.518 1.00 86.75 96 LEU A N 1
ATOM 791 C CA . LEU A 1 96 ? -28.517 -9.332 26.572 1.00 86.75 96 LEU A CA 1
ATOM 792 C C . LEU A 1 96 ? -29.581 -9.073 25.492 1.00 86.75 96 LEU A C 1
ATOM 794 O O . LEU A 1 96 ? -29.877 -7.914 25.202 1.00 86.75 96 LEU A O 1
ATOM 798 N N . ASP A 1 97 ? -30.208 -10.129 24.974 1.00 87.38 97 ASP A N 1
ATOM 799 C CA . ASP A 1 97 ? -31.253 -10.051 23.944 1.00 87.38 97 ASP A CA 1
ATOM 800 C C . ASP A 1 97 ? -32.448 -9.188 24.368 1.00 87.38 97 ASP A C 1
ATOM 802 O O . ASP A 1 97 ? -33.054 -8.497 23.551 1.00 87.38 97 ASP A O 1
ATOM 806 N N . ASN A 1 98 ? -32.754 -9.131 25.667 1.00 90.88 98 ASN A N 1
ATOM 807 C CA . ASN A 1 98 ? -33.841 -8.293 26.170 1.00 90.88 98 ASN A CA 1
ATOM 808 C C . ASN A 1 98 ? -33.515 -6.797 26.061 1.00 90.88 98 ASN A C 1
ATOM 810 O O . ASN A 1 98 ? -34.430 -5.969 26.034 1.00 90.88 98 ASN A O 1
ATOM 814 N N . PHE A 1 99 ? -32.231 -6.449 25.976 1.00 87.94 99 PHE A N 1
ATOM 815 C CA . PHE A 1 99 ? -31.717 -5.081 25.991 1.00 87.94 99 PHE A CA 1
ATOM 816 C C . PHE A 1 99 ? -31.216 -4.597 24.629 1.00 87.94 99 PHE A C 1
ATOM 818 O O . PHE A 1 99 ? -30.862 -3.422 24.504 1.00 87.94 99 PHE A O 1
ATOM 825 N N . VAL A 1 100 ? -31.182 -5.462 23.614 1.00 90.06 100 VAL A N 1
ATOM 826 C CA . VAL A 1 100 ? -30.705 -5.139 22.265 1.00 90.06 100 VAL A CA 1
ATOM 827 C C . VAL A 1 100 ? -31.878 -5.159 21.284 1.00 90.06 100 VAL A C 1
ATOM 829 O O . VAL A 1 100 ? -32.778 -5.984 21.382 1.00 90.06 100 VAL A O 1
ATOM 832 N N . THR A 1 101 ? -31.916 -4.191 20.372 1.00 90.88 101 THR A N 1
ATOM 833 C CA . THR A 1 101 ? -32.901 -4.124 19.285 1.00 90.88 101 THR A CA 1
ATOM 834 C C . THR A 1 101 ? -32.383 -4.833 18.034 1.00 90.88 101 THR A C 1
ATOM 836 O O . THR A 1 101 ? -31.174 -5.006 17.876 1.00 90.88 101 THR A O 1
ATOM 839 N N . ASP A 1 102 ? -33.274 -5.151 17.091 1.00 88.06 102 ASP A N 1
ATOM 840 C CA . ASP A 1 102 ? -32.920 -5.772 15.800 1.00 88.06 102 ASP A CA 1
ATOM 841 C C . ASP A 1 102 ? -31.908 -4.944 14.981 1.00 88.06 102 ASP A C 1
ATOM 843 O O . ASP A 1 102 ? -31.148 -5.469 14.173 1.00 88.06 102 ASP A O 1
ATOM 847 N N . GLU A 1 103 ? -31.832 -3.635 15.237 1.00 88.19 103 GLU A N 1
ATOM 848 C CA . GLU A 1 103 ? -30.847 -2.720 14.644 1.00 88.19 103 GLU A CA 1
ATOM 849 C C . GLU A 1 103 ? -29.467 -2.775 15.329 1.00 88.19 103 GLU A C 1
ATOM 851 O O . GLU A 1 103 ? -28.617 -1.904 15.105 1.00 88.19 103 GLU A O 1
ATOM 856 N N . LEU A 1 104 ? -29.242 -3.756 16.208 1.00 86.50 104 LEU A N 1
ATOM 857 C CA . LEU A 1 104 ? -28.048 -3.893 17.038 1.00 86.50 104 LEU A CA 1
ATOM 858 C C . LEU A 1 104 ? -27.785 -2.640 17.883 1.00 86.50 104 LEU A C 1
ATOM 860 O O . LEU A 1 104 ? -26.640 -2.199 18.011 1.00 86.50 104 LEU A O 1
ATOM 864 N N . LYS A 1 105 ? -28.820 -2.015 18.448 1.00 90.19 105 LYS A N 1
ATOM 865 C CA . LYS A 1 105 ? -28.682 -0.884 19.383 1.00 90.19 105 LYS A CA 1
ATOM 866 C C . LYS A 1 105 ? -29.164 -1.302 20.766 1.00 90.19 105 LYS A C 1
ATOM 868 O O . LYS A 1 105 ? -30.090 -2.093 20.882 1.00 90.19 105 LYS A O 1
ATOM 873 N N . CYS A 1 106 ? -28.552 -0.762 21.816 1.00 90.44 106 CYS A N 1
ATOM 874 C CA . CYS A 1 106 ? -29.088 -0.942 23.162 1.00 90.44 106 CYS A CA 1
ATOM 875 C C . CYS A 1 106 ? -30.352 -0.100 23.347 1.00 90.44 106 CYS A C 1
ATOM 877 O O . CYS A 1 106 ? -30.406 1.046 22.893 1.00 90.44 106 CYS A O 1
ATOM 879 N N . LYS A 1 107 ? -31.345 -0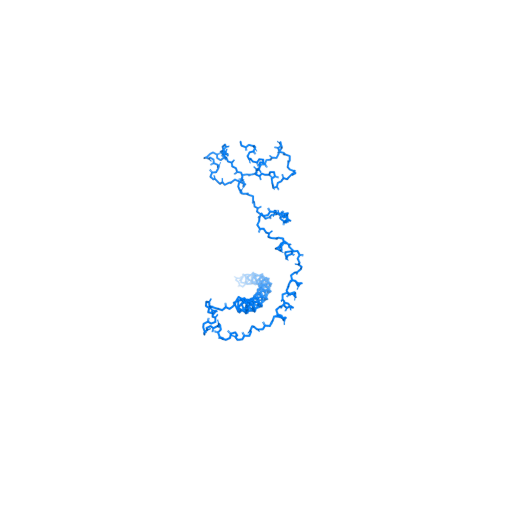.660 24.039 1.00 91.19 107 LYS A N 1
ATOM 880 C CA . LYS A 1 107 ? -32.511 0.077 24.533 1.00 91.19 107 LYS A CA 1
ATOM 881 C C . LYS A 1 107 ? -32.080 1.093 25.600 1.00 91.19 107 LYS A C 1
ATOM 883 O O . LYS A 1 107 ? -31.028 0.946 26.220 1.00 91.19 107 LYS A O 1
ATOM 888 N N . ALA A 1 108 ? -32.884 2.135 25.811 1.00 87.88 108 ALA A N 1
ATOM 889 C CA . ALA A 1 108 ? -32.552 3.221 26.741 1.00 87.88 108 ALA A CA 1
ATOM 890 C C . ALA A 1 108 ? -32.488 2.772 28.215 1.00 87.88 108 ALA A C 1
ATOM 892 O O . ALA A 1 108 ? -31.792 3.389 29.015 1.00 87.88 108 ALA A O 1
ATOM 893 N N . ASP A 1 109 ? -33.191 1.694 28.557 1.00 90.19 109 ASP A N 1
ATOM 894 C CA . ASP A 1 109 ? -33.233 1.053 29.874 1.00 90.19 109 ASP A CA 1
ATOM 895 C C . ASP A 1 109 ? -32.158 -0.034 30.060 1.00 90.19 109 ASP A C 1
ATOM 897 O O . ASP A 1 109 ? -32.076 -0.649 31.124 1.00 90.19 109 ASP A O 1
ATOM 901 N N . ALA A 1 110 ? -31.317 -0.278 29.049 1.00 89.94 110 ALA A N 1
ATOM 902 C CA . ALA A 1 110 ? -30.275 -1.292 29.118 1.00 89.94 110 ALA A CA 1
ATOM 903 C C . ALA A 1 110 ? -29.252 -0.970 30.223 1.00 89.94 110 ALA A C 1
ATOM 905 O O . ALA A 1 110 ? -28.774 0.167 30.297 1.00 89.94 110 ALA A O 1
ATOM 906 N N . PRO A 1 111 ? -28.830 -1.958 31.034 1.00 92.56 111 PRO A N 1
ATOM 907 C CA . PRO A 1 111 ? -27.790 -1.743 32.030 1.00 92.56 111 PRO A CA 1
ATOM 908 C C . PRO A 1 111 ? -26.469 -1.348 31.359 1.00 92.56 111 PRO A C 1
ATOM 910 O O . PRO A 1 111 ? -26.149 -1.802 30.257 1.00 92.56 111 PRO A O 1
ATOM 913 N N . ASN A 1 112 ? -25.660 -0.545 32.056 1.00 90.25 112 ASN A N 1
ATOM 914 C CA . ASN A 1 112 ? -24.369 -0.065 31.545 1.00 90.25 112 ASN A CA 1
ATOM 915 C C . ASN A 1 112 ? -23.459 -1.206 31.065 1.00 90.25 112 ASN A C 1
ATOM 917 O O . ASN A 1 112 ? -22.732 -1.046 30.089 1.00 90.25 112 ASN A O 1
ATOM 921 N N . GLU A 1 113 ? -23.513 -2.365 31.722 1.00 89.94 113 GLU A N 1
ATOM 922 C CA . GLU A 1 113 ? -22.749 -3.550 31.329 1.00 89.94 113 GLU A CA 1
ATOM 923 C C . GLU A 1 113 ? -23.118 -4.040 29.917 1.00 89.94 113 GLU A C 1
ATOM 925 O O . GLU A 1 113 ? -22.228 -4.256 29.095 1.00 89.94 113 GLU A O 1
ATOM 930 N N . ALA A 1 114 ? -24.415 -4.124 29.596 1.00 90.69 114 ALA A N 1
ATOM 931 C CA . ALA A 1 114 ? -24.904 -4.497 28.267 1.00 90.69 114 ALA A CA 1
ATOM 932 C C . ALA A 1 114 ? -24.504 -3.468 27.200 1.00 90.69 114 ALA A C 1
ATOM 934 O O . ALA A 1 114 ? -24.050 -3.840 26.116 1.00 90.69 114 ALA A O 1
ATOM 935 N N . GLN A 1 115 ? -24.600 -2.175 27.530 1.00 91.50 115 GLN A N 1
ATOM 936 C CA . GLN A 1 115 ? -24.200 -1.089 26.629 1.00 91.50 115 GLN A CA 1
ATOM 937 C C . GLN A 1 115 ? -22.706 -1.140 26.291 1.00 91.50 115 GLN A C 1
ATOM 939 O O . GLN A 1 115 ? -22.321 -1.092 25.119 1.00 91.50 115 GLN A O 1
ATOM 944 N N . LEU A 1 116 ? -21.859 -1.273 27.315 1.00 91.12 116 LEU A N 1
ATOM 945 C CA . LEU A 1 116 ? -20.411 -1.353 27.148 1.00 91.12 116 LEU A CA 1
ATOM 946 C C . LEU A 1 116 ? -20.009 -2.622 26.399 1.00 91.12 116 LEU A C 1
ATOM 948 O O . LEU A 1 116 ? -19.176 -2.549 25.497 1.00 91.12 116 LEU A O 1
ATOM 952 N N . TRP A 1 117 ? -20.617 -3.767 26.714 1.00 92.19 117 TRP A N 1
ATOM 953 C CA . TRP A 1 117 ? -20.323 -5.019 26.025 1.00 92.19 117 TRP A CA 1
ATOM 954 C C . TRP A 1 117 ? -20.646 -4.935 24.531 1.00 92.19 117 TRP A C 1
ATOM 956 O O . TRP A 1 117 ? -19.790 -5.256 23.703 1.00 92.19 117 TRP A O 1
ATOM 966 N N . LEU A 1 118 ? -21.833 -4.429 24.170 1.00 92.12 118 LEU A N 1
ATOM 967 C CA . LEU A 1 118 ? -22.227 -4.275 22.768 1.00 92.12 118 LEU A CA 1
ATOM 968 C C . LEU A 1 118 ? -21.289 -3.312 22.030 1.00 92.12 118 LEU A C 1
ATOM 970 O O . LEU A 1 118 ? -20.877 -3.585 20.902 1.00 92.12 118 LEU A O 1
ATOM 974 N N . MET A 1 119 ? -20.910 -2.202 22.668 1.00 92.38 119 MET A N 1
ATOM 975 C CA . MET A 1 119 ? -19.947 -1.254 22.108 1.00 92.38 119 MET A CA 1
ATOM 976 C C . MET A 1 119 ? -18.579 -1.906 21.875 1.00 92.38 119 MET A C 1
ATOM 978 O O . MET A 1 119 ? -17.995 -1.732 20.804 1.00 92.38 119 MET A O 1
ATOM 982 N N . ILE A 1 120 ? -18.084 -2.694 22.833 1.00 91.88 120 ILE A N 1
ATOM 983 C CA . ILE A 1 120 ? -16.810 -3.401 22.690 1.00 91.88 120 ILE A CA 1
ATOM 984 C C . ILE A 1 120 ? -16.886 -4.421 21.550 1.00 91.88 120 ILE A C 1
ATOM 986 O O . ILE A 1 120 ? -15.972 -4.466 20.731 1.00 91.88 120 ILE A O 1
ATOM 990 N N . LYS A 1 121 ? -17.975 -5.190 21.429 1.00 91.50 121 LYS A N 1
ATOM 991 C CA . LYS A 1 121 ? -18.156 -6.142 20.319 1.00 91.50 121 LYS A CA 1
ATOM 992 C C . LYS A 1 121 ? -18.227 -5.460 18.956 1.00 91.50 121 LYS A C 1
ATOM 994 O O . LYS A 1 121 ? -17.615 -5.942 18.005 1.00 91.50 121 LYS A O 1
ATOM 999 N N . LYS A 1 122 ? -18.903 -4.313 18.856 1.00 92.88 122 LYS A N 1
ATOM 1000 C CA . LYS A 1 122 ? -18.897 -3.496 17.632 1.00 92.88 122 LYS A CA 1
ATOM 1001 C C . LYS A 1 122 ? -17.492 -3.012 17.286 1.00 92.88 122 LYS A C 1
ATOM 1003 O O . LYS A 1 122 ? -17.084 -3.112 16.131 1.00 92.88 122 LYS A O 1
ATOM 1008 N N . GLN A 1 123 ? -16.750 -2.515 18.273 1.00 93.31 123 GL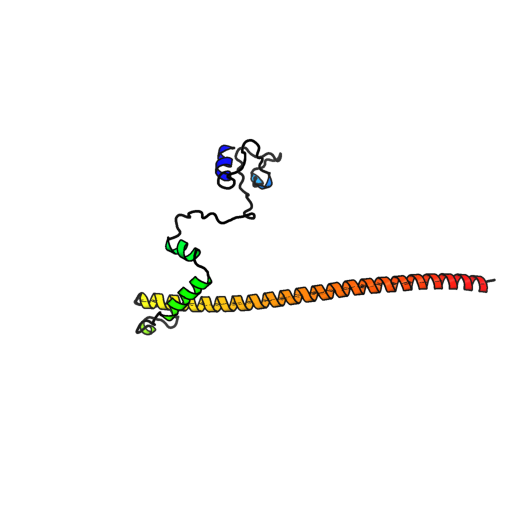N A N 1
ATOM 1009 C CA . GLN A 1 123 ? -15.380 -2.054 18.067 1.00 93.31 123 GLN A CA 1
ATOM 1010 C C . GLN A 1 123 ? -14.454 -3.200 17.643 1.00 93.31 123 GLN A C 1
ATOM 1012 O O . GLN A 1 123 ? -13.646 -3.021 16.738 1.00 93.31 123 GLN A O 1
ATOM 1017 N N . ASP A 1 124 ? -14.588 -4.374 18.257 1.00 89.75 124 ASP A N 1
ATOM 1018 C CA . ASP A 1 124 ? -13.827 -5.576 17.908 1.00 89.75 124 ASP A CA 1
ATOM 1019 C C . ASP A 1 124 ? -14.110 -6.020 16.465 1.00 89.75 124 ASP A C 1
ATOM 1021 O O . ASP A 1 124 ? -13.186 -6.234 15.680 1.00 89.75 124 ASP A O 1
ATOM 1025 N N . HIS A 1 125 ? -15.384 -6.032 16.061 1.00 92.06 125 HIS A N 1
ATOM 1026 C CA . HIS A 1 125 ? -15.776 -6.323 14.682 1.00 92.06 125 HIS A CA 1
ATOM 1027 C C . HIS A 1 125 ? -15.180 -5.322 13.677 1.00 92.06 125 HIS A C 1
ATOM 1029 O O . HIS A 1 125 ? -14.633 -5.725 12.647 1.00 92.06 125 HIS A O 1
ATOM 1035 N N . LEU A 1 126 ? -15.251 -4.019 13.972 1.00 95.06 126 LEU A N 1
ATOM 1036 C CA . LEU A 1 126 ? -14.657 -2.980 13.126 1.00 95.06 126 LEU A CA 1
ATOM 1037 C C . LEU A 1 126 ? -13.134 -3.113 13.040 1.00 95.06 126 LEU A C 1
ATOM 1039 O O . LEU A 1 126 ? -12.575 -2.979 11.953 1.00 95.06 126 LEU A O 1
ATOM 1043 N N . ASN A 1 127 ? -12.469 -3.412 14.157 1.00 91.62 127 ASN A N 1
ATOM 1044 C CA . ASN A 1 127 ? -11.024 -3.618 14.197 1.00 91.62 127 ASN A CA 1
ATOM 1045 C C . ASN A 1 127 ? -10.606 -4.815 13.337 1.00 91.62 127 ASN A C 1
ATOM 1047 O O . ASN A 1 127 ? -9.651 -4.698 12.571 1.00 91.62 127 ASN A O 1
ATOM 1051 N N . THR A 1 128 ? -11.332 -5.934 13.413 1.00 91.44 128 THR A N 1
ATOM 1052 C CA . THR A 1 128 ? -11.084 -7.108 12.563 1.00 91.44 128 THR A CA 1
ATOM 1053 C C . THR A 1 128 ? -11.241 -6.761 11.085 1.00 91.44 128 THR A C 1
ATOM 1055 O O . THR A 1 128 ? -10.318 -6.985 10.306 1.00 91.44 128 THR A O 1
ATOM 1058 N N . ARG A 1 129 ? -12.345 -6.105 10.700 1.00 96.31 129 ARG A N 1
ATOM 1059 C CA . ARG A 1 129 ? -12.563 -5.683 9.304 1.00 96.31 129 ARG A CA 1
ATOM 1060 C C . ARG A 1 129 ? -11.485 -4.728 8.798 1.00 96.31 129 ARG A C 1
ATOM 1062 O O . ARG A 1 129 ? -11.069 -4.824 7.645 1.00 96.31 129 ARG A O 1
ATOM 1069 N N . LEU A 1 130 ? -11.039 -3.797 9.641 1.00 96.38 130 LEU A N 1
ATOM 1070 C CA . LEU A 1 130 ? -9.960 -2.879 9.293 1.00 96.38 130 LEU A CA 1
ATOM 1071 C C . LEU A 1 130 ? -8.640 -3.631 9.102 1.00 96.38 130 LEU A C 1
ATOM 1073 O O . LEU A 1 130 ? -7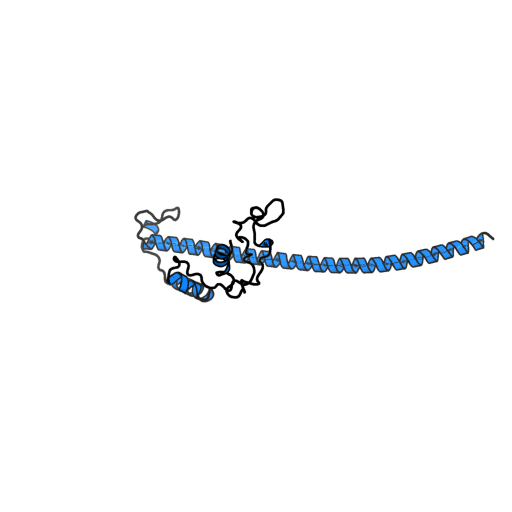.916 -3.349 8.151 1.00 96.38 130 LEU A O 1
ATOM 1077 N N . MET A 1 131 ? -8.337 -4.597 9.971 1.00 92.69 131 MET A N 1
ATOM 1078 C CA . MET A 1 131 ? -7.139 -5.423 9.849 1.00 92.69 131 MET A CA 1
ATOM 1079 C C . MET A 1 131 ? -7.143 -6.224 8.542 1.00 92.69 131 MET A C 1
ATOM 1081 O O . MET A 1 131 ? -6.141 -6.219 7.827 1.00 92.69 131 MET A O 1
ATOM 1085 N N . ASP A 1 132 ? -8.274 -6.836 8.185 1.00 95.38 132 ASP A N 1
ATOM 1086 C CA . ASP A 1 132 ? -8.427 -7.565 6.922 1.00 95.38 132 ASP A CA 1
ATOM 1087 C C . ASP A 1 132 ? -8.189 -6.652 5.713 1.00 95.38 132 ASP A C 1
ATOM 1089 O O . ASP A 1 132 ? -7.437 -7.000 4.799 1.00 95.38 132 ASP A O 1
ATOM 1093 N N . LEU A 1 133 ? -8.758 -5.441 5.735 1.00 97.31 133 LEU A N 1
ATOM 1094 C CA . LEU A 1 133 ? -8.559 -4.448 4.681 1.00 97.31 133 LEU A CA 1
ATOM 1095 C C . LEU A 1 133 ? -7.091 -4.012 4.571 1.00 97.31 133 LEU A C 1
ATOM 1097 O O . LEU A 1 133 ? -6.567 -3.869 3.464 1.00 97.31 133 LEU A O 1
ATOM 1101 N N . VAL A 1 134 ? -6.404 -3.822 5.700 1.00 96.75 134 VAL A N 1
ATOM 1102 C CA . VAL A 1 134 ? -4.974 -3.481 5.729 1.00 96.75 134 VAL A CA 1
ATOM 1103 C C . VAL A 1 134 ? -4.137 -4.609 5.126 1.00 96.75 134 VAL A C 1
ATOM 1105 O O . VAL A 1 134 ? -3.254 -4.340 4.309 1.00 96.75 134 VAL A O 1
ATOM 1108 N N . VAL A 1 135 ? -4.428 -5.867 5.467 1.00 96.75 135 VAL A N 1
ATOM 1109 C CA . VAL A 1 135 ? -3.737 -7.039 4.906 1.00 96.75 135 VAL A CA 1
ATOM 1110 C C . VAL A 1 135 ? -3.957 -7.137 3.395 1.00 96.75 135 VAL A C 1
ATOM 1112 O O . VAL A 1 135 ? -2.993 -7.308 2.646 1.00 96.75 135 VAL A O 1
ATOM 1115 N N . GLN A 1 136 ? -5.196 -6.971 2.925 1.00 97.06 136 GLN A N 1
ATOM 1116 C CA . GLN A 1 136 ? -5.509 -6.963 1.492 1.00 97.06 136 GLN A CA 1
ATOM 1117 C C . GLN A 1 136 ? -4.788 -5.829 0.760 1.00 97.06 136 GLN A C 1
ATOM 1119 O O . GLN A 1 136 ? -4.151 -6.054 -0.268 1.00 97.06 136 GLN A O 1
ATOM 1124 N N . THR A 1 137 ? -4.821 -4.619 1.317 1.00 97.56 137 THR A N 1
ATOM 1125 C CA . THR A 1 137 ? -4.146 -3.450 0.737 1.00 97.56 137 THR A CA 1
ATOM 1126 C C . THR A 1 137 ? -2.640 -3.675 0.643 1.00 97.56 137 THR A C 1
ATOM 1128 O O . THR A 1 137 ? -2.040 -3.397 -0.394 1.00 97.56 137 THR A O 1
ATOM 1131 N N . LYS A 1 138 ? -2.021 -4.246 1.684 1.00 97.75 138 LYS A N 1
ATOM 1132 C CA . LYS A 1 138 ? -0.595 -4.592 1.673 1.00 97.75 138 LYS A CA 1
ATOM 1133 C C . LYS A 1 138 ? -0.264 -5.569 0.543 1.00 97.75 138 LYS A C 1
ATOM 1135 O O . LYS A 1 138 ? 0.679 -5.328 -0.206 1.00 97.75 138 LYS A O 1
ATOM 1140 N N . LYS A 1 139 ? -1.082 -6.610 0.362 1.00 97.75 139 LYS A N 1
ATOM 1141 C CA . LYS A 1 139 ? -0.926 -7.569 -0.740 1.00 97.75 139 LYS A CA 1
ATOM 1142 C C . LYS A 1 139 ? -1.020 -6.888 -2.111 1.00 97.75 139 LYS A C 1
ATOM 1144 O O . LYS A 1 139 ? -0.225 -7.185 -2.997 1.00 97.75 139 LYS A O 1
ATOM 1149 N N . HIS A 1 140 ? -1.955 -5.954 -2.295 1.00 97.31 140 HIS A N 1
ATOM 1150 C CA . HIS A 1 140 ? -2.059 -5.188 -3.543 1.00 97.31 140 HIS A CA 1
ATOM 1151 C C . HIS A 1 140 ? -0.816 -4.334 -3.811 1.00 97.31 140 HIS A C 1
ATOM 1153 O O . HIS A 1 140 ? -0.330 -4.305 -4.940 1.00 97.31 140 HIS A O 1
ATOM 1159 N N . VAL A 1 141 ? -0.271 -3.682 -2.782 1.00 98.06 141 VAL A N 1
ATOM 1160 C CA . VAL A 1 141 ? 0.968 -2.900 -2.904 1.00 98.06 141 VAL A CA 1
ATOM 1161 C C . VAL A 1 141 ? 2.147 -3.787 -3.304 1.00 98.06 141 VAL A C 1
ATOM 1163 O O . VAL A 1 141 ? 2.899 -3.414 -4.200 1.00 98.06 141 VAL A O 1
ATOM 1166 N N . GLU A 1 142 ? 2.289 -4.970 -2.704 1.00 98.00 142 GLU A N 1
ATOM 1167 C CA . GLU A 1 142 ? 3.349 -5.928 -3.051 1.00 98.00 142 GLU A CA 1
ATOM 1168 C C . GLU A 1 142 ? 3.249 -6.391 -4.516 1.00 98.00 142 GLU A C 1
ATOM 1170 O O . GLU A 1 142 ? 4.255 -6.436 -5.226 1.00 98.00 142 GLU A O 1
ATOM 1175 N N . ILE A 1 143 ? 2.034 -6.662 -5.007 1.00 98.06 143 ILE A N 1
ATOM 1176 C CA . ILE A 1 143 ? 1.795 -7.017 -6.417 1.00 98.06 143 ILE A CA 1
ATOM 1177 C C . ILE A 1 143 ? 2.196 -5.864 -7.346 1.00 98.06 143 ILE A C 1
ATOM 1179 O O . ILE A 1 143 ? 2.894 -6.085 -8.337 1.00 98.06 143 ILE A O 1
ATOM 1183 N N . LEU A 1 144 ? 1.790 -4.633 -7.024 1.00 97.69 144 LEU A N 1
ATOM 1184 C CA . LEU A 1 144 ? 2.138 -3.451 -7.818 1.00 97.69 144 LEU A CA 1
ATOM 1185 C C . LEU A 1 144 ? 3.649 -3.200 -7.836 1.00 97.69 144 LEU A C 1
ATOM 1187 O O . LEU A 1 144 ? 4.204 -2.874 -8.884 1.00 97.69 144 LEU A O 1
ATOM 1191 N N . GLN A 1 145 ? 4.331 -3.390 -6.705 1.00 97.88 145 GLN A N 1
ATOM 1192 C CA . GLN A 1 145 ? 5.788 -3.278 -6.627 1.00 97.88 145 GLN A CA 1
ATOM 1193 C C . GLN A 1 145 ? 6.483 -4.314 -7.511 1.00 97.88 145 GLN A C 1
ATOM 1195 O O . GLN A 1 145 ? 7.406 -3.960 -8.245 1.00 97.88 145 GLN A O 1
ATOM 1200 N N . LYS A 1 146 ? 6.016 -5.567 -7.490 1.00 97.81 146 LYS A N 1
ATOM 1201 C CA . LYS A 1 146 ? 6.551 -6.629 -8.347 1.00 97.81 146 LYS A CA 1
ATOM 1202 C C . LYS A 1 146 ? 6.363 -6.305 -9.832 1.00 97.81 146 LYS A C 1
ATOM 1204 O O . LYS A 1 146 ? 7.330 -6.349 -10.584 1.00 97.81 146 LYS A O 1
ATOM 1209 N N . SER A 1 147 ? 5.157 -5.901 -10.231 1.00 97.81 147 SER A N 1
ATOM 1210 C CA . SER A 1 147 ? 4.852 -5.517 -11.617 1.00 97.81 147 SER A CA 1
ATOM 1211 C C . SER A 1 147 ? 5.688 -4.319 -12.093 1.00 97.81 147 SER A C 1
ATOM 1213 O O . SER A 1 147 ? 6.171 -4.295 -13.229 1.00 97.81 147 SER A O 1
ATOM 1215 N N . MET A 1 148 ? 5.914 -3.334 -11.218 1.00 97.94 148 MET A N 1
ATOM 1216 C CA . MET A 1 148 ? 6.784 -2.196 -11.512 1.00 97.94 148 MET A CA 1
ATOM 1217 C C . MET A 1 148 ? 8.233 -2.638 -11.751 1.00 97.94 148 MET A C 1
ATOM 1219 O O . MET A 1 148 ? 8.880 -2.125 -12.665 1.00 97.94 148 MET A O 1
ATOM 1223 N N . GLU A 1 149 ? 8.752 -3.568 -10.949 1.00 97.62 149 GLU A N 1
ATOM 1224 C CA . GLU A 1 149 ? 10.124 -4.056 -11.108 1.00 97.62 149 GLU A CA 1
ATOM 1225 C C . GLU A 1 149 ? 10.283 -4.910 -12.373 1.00 97.62 149 GLU A C 1
ATOM 1227 O O . GLU A 1 149 ? 11.226 -4.706 -13.134 1.00 97.62 149 GLU A O 1
ATOM 1232 N N . GLU A 1 150 ? 9.313 -5.775 -12.678 1.00 97.81 150 GLU A N 1
ATOM 1233 C CA . GLU A 1 150 ? 9.261 -6.515 -13.947 1.00 97.81 150 GLU A CA 1
ATOM 1234 C C . GLU A 1 150 ? 9.264 -5.559 -15.150 1.00 97.81 150 GLU A C 1
ATOM 1236 O O . GLU A 1 150 ? 10.058 -5.721 -16.077 1.00 97.81 150 GLU A O 1
ATOM 1241 N N . SER A 1 151 ? 8.459 -4.493 -15.100 1.00 97.00 151 SER A N 1
ATOM 1242 C CA . SER A 1 151 ? 8.413 -3.476 -16.161 1.00 97.00 151 SER A CA 1
ATOM 1243 C C . SER A 1 151 ? 9.753 -2.751 -16.336 1.00 97.00 151 SER A C 1
ATOM 1245 O O . SER A 1 151 ? 10.155 -2.434 -17.457 1.00 97.00 151 SER A O 1
ATOM 1247 N N . ARG A 1 152 ? 10.480 -2.493 -15.239 1.00 97.69 152 ARG A N 1
ATOM 1248 C CA . ARG A 1 152 ? 11.830 -1.909 -15.293 1.00 97.69 152 ARG A CA 1
ATOM 1249 C C . ARG A 1 152 ? 12.839 -2.856 -15.930 1.00 97.69 152 ARG A C 1
ATOM 1251 O O . ARG A 1 152 ? 13.693 -2.391 -16.680 1.00 97.69 152 ARG A O 1
ATOM 1258 N N . MET A 1 153 ? 12.751 -4.150 -15.636 1.00 97.50 153 MET A N 1
ATOM 1259 C CA . MET A 1 153 ? 13.639 -5.158 -16.216 1.00 97.50 153 MET A CA 1
ATOM 1260 C C . MET A 1 153 ? 13.418 -5.295 -17.722 1.00 97.50 153 MET A C 1
ATOM 1262 O O . MET A 1 153 ? 14.380 -5.191 -18.479 1.00 97.50 153 MET A O 1
ATOM 1266 N N . VAL A 1 154 ? 12.158 -5.398 -18.159 1.00 97.81 154 VAL A N 1
ATOM 1267 C CA . VAL A 1 154 ? 11.803 -5.432 -19.589 1.00 97.81 154 VAL A CA 1
ATOM 1268 C C . VAL A 1 154 ? 12.307 -4.183 -20.308 1.00 97.81 154 VAL A C 1
ATOM 1270 O O . VAL A 1 154 ? 12.870 -4.274 -21.395 1.00 97.81 154 VAL A O 1
ATOM 1273 N N . ARG A 1 155 ? 12.169 -3.002 -19.693 1.00 97.19 155 ARG A N 1
ATOM 1274 C CA . ARG A 1 155 ? 12.678 -1.757 -20.278 1.00 97.19 155 ARG A CA 1
ATOM 1275 C C . ARG A 1 155 ? 14.197 -1.778 -20.471 1.00 97.19 155 ARG A C 1
ATOM 1277 O O . ARG A 1 155 ? 14.668 -1.371 -21.526 1.00 97.19 155 ARG A O 1
ATOM 1284 N N . LYS A 1 156 ? 14.960 -2.261 -19.485 1.00 97.44 156 LYS A N 1
ATOM 1285 C CA . LYS A 1 156 ? 16.426 -2.381 -19.601 1.00 97.44 156 LYS A CA 1
ATOM 1286 C C . LYS A 1 156 ? 16.830 -3.342 -20.717 1.00 97.44 156 LYS A C 1
ATOM 1288 O O . LYS A 1 156 ? 17.743 -3.041 -21.478 1.00 97.44 156 LYS A O 1
ATOM 1293 N N . GLU A 1 157 ? 16.140 -4.473 -20.825 1.00 97.69 157 GLU A N 1
ATOM 1294 C CA . GLU A 1 157 ? 16.368 -5.445 -21.896 1.00 97.69 157 GLU A CA 1
ATOM 1295 C C . GLU A 1 157 ? 16.068 -4.836 -23.273 1.00 97.69 157 GLU A C 1
ATOM 1297 O O . GLU A 1 157 ? 16.867 -4.955 -24.198 1.00 97.69 157 GLU A O 1
ATOM 1302 N N . GLN A 1 158 ? 14.960 -4.101 -23.400 1.00 97.50 158 GLN A N 1
ATOM 1303 C CA . GLN A 1 158 ? 14.630 -3.368 -24.622 1.00 97.50 158 GLN A CA 1
ATOM 1304 C C . GLN A 1 158 ? 15.688 -2.316 -24.970 1.00 97.50 158 GLN A C 1
ATOM 1306 O O . GLN A 1 158 ? 16.078 -2.217 -26.130 1.00 97.50 158 GLN A O 1
ATOM 1311 N N . GLU A 1 159 ? 16.179 -1.553 -23.993 1.00 97.50 159 GLU A N 1
ATOM 1312 C CA . GLU A 1 159 ? 17.246 -0.565 -24.197 1.00 97.50 159 GLU A CA 1
ATOM 1313 C C . GLU A 1 159 ? 18.542 -1.231 -24.690 1.00 97.50 159 GLU A C 1
ATOM 1315 O O . GLU A 1 159 ? 19.156 -0.750 -25.644 1.00 97.50 159 GLU A O 1
ATOM 1320 N N . GLN A 1 160 ? 18.915 -2.380 -24.120 1.00 97.19 160 GLN A N 1
ATOM 1321 C CA . GLN A 1 160 ? 20.067 -3.162 -24.575 1.00 97.19 160 GLN A CA 1
ATOM 1322 C C . GLN A 1 160 ? 19.870 -3.716 -25.995 1.00 97.19 160 GLN A C 1
ATOM 1324 O O . GLN A 1 160 ? 20.781 -3.637 -26.822 1.00 97.19 160 GLN A O 1
ATOM 1329 N N . ASN A 1 161 ? 18.678 -4.231 -26.301 1.00 97.88 161 ASN A N 1
ATOM 1330 C CA . ASN A 1 161 ? 18.336 -4.724 -27.635 1.00 97.88 161 ASN A CA 1
ATOM 1331 C C . ASN A 1 161 ? 18.385 -3.603 -28.678 1.00 97.88 161 ASN A C 1
ATOM 1333 O O . ASN A 1 161 ? 18.936 -3.792 -29.760 1.00 97.88 161 ASN A O 1
ATOM 1337 N N . ILE A 1 162 ? 17.867 -2.417 -28.345 1.00 98.00 162 ILE A N 1
ATOM 1338 C CA . ILE A 1 162 ? 17.950 -1.232 -29.204 1.00 98.00 162 ILE A CA 1
ATOM 1339 C C . ILE A 1 162 ? 19.412 -0.880 -29.484 1.00 98.00 162 ILE A C 1
ATOM 1341 O O . ILE A 1 162 ? 19.759 -0.604 -30.631 1.00 98.00 162 ILE A O 1
ATOM 1345 N N . GLU A 1 163 ? 20.278 -0.905 -28.473 1.00 97.38 163 GLU A N 1
ATOM 1346 C CA . GLU A 1 163 ? 21.695 -0.584 -28.659 1.00 97.38 163 GLU A CA 1
ATOM 1347 C C . GLU A 1 163 ? 22.410 -1.611 -29.551 1.00 97.38 163 GLU A C 1
ATOM 1349 O O . GLU A 1 163 ? 23.168 -1.239 -30.448 1.00 97.38 163 GLU A O 1
ATOM 1354 N N . SER A 1 164 ? 22.096 -2.899 -29.387 1.00 97.88 164 SER A N 1
ATOM 1355 C CA . SER A 1 164 ? 22.590 -3.956 -30.275 1.00 97.88 164 SER A CA 1
ATOM 1356 C C . SER A 1 164 ? 22.135 -3.750 -31.725 1.00 97.88 164 SER A C 1
ATOM 1358 O O . SER A 1 164 ? 22.947 -3.828 -32.649 1.00 97.88 164 SER A O 1
ATOM 1360 N N . LEU A 1 165 ? 20.861 -3.410 -31.938 1.00 98.06 165 LEU A N 1
ATOM 1361 C CA . LEU A 1 165 ? 20.330 -3.133 -33.273 1.00 98.06 165 LEU A CA 1
ATOM 1362 C C . LEU A 1 165 ? 20.984 -1.905 -33.911 1.00 98.06 165 LEU A C 1
ATOM 1364 O O . LEU A 1 165 ? 21.317 -1.953 -35.092 1.00 98.06 165 LEU A O 1
ATOM 1368 N N . LYS A 1 166 ? 21.228 -0.830 -33.150 1.00 98.19 166 LYS A N 1
ATOM 1369 C CA . LYS A 1 166 ? 21.964 0.342 -33.658 1.00 98.19 166 LYS A CA 1
ATOM 1370 C C . LYS A 1 166 ? 23.356 -0.037 -34.152 1.00 98.19 166 LYS A C 1
ATOM 1372 O O . LYS A 1 166 ? 23.767 0.432 -35.211 1.00 98.19 166 LYS A O 1
ATOM 1377 N N . TYR A 1 167 ? 24.065 -0.889 -33.410 1.00 98.06 167 TYR A N 1
ATOM 1378 C CA . TYR A 1 167 ? 25.377 -1.379 -33.826 1.00 98.06 167 TYR A CA 1
ATOM 1379 C C . TYR A 1 167 ? 25.294 -2.159 -35.145 1.00 98.06 167 TYR A C 1
ATOM 1381 O O . TYR A 1 167 ? 26.047 -1.873 -36.074 1.00 98.06 167 TYR A O 1
ATOM 1389 N N . ILE A 1 168 ? 24.332 -3.080 -35.266 1.00 98.12 168 ILE A N 1
ATOM 1390 C CA . ILE A 1 168 ? 24.115 -3.849 -36.502 1.00 98.12 168 ILE A CA 1
ATOM 1391 C C . ILE A 1 168 ? 23.813 -2.915 -37.678 1.00 98.12 168 ILE A C 1
ATOM 1393 O O . ILE A 1 168 ? 24.422 -3.052 -38.738 1.00 98.12 168 ILE A O 1
ATOM 1397 N N . VAL A 1 169 ? 22.911 -1.946 -37.493 1.00 98.44 169 VAL A N 1
ATOM 1398 C CA . VAL A 1 169 ? 22.568 -0.958 -38.526 1.00 98.44 169 VAL A CA 1
ATOM 1399 C C . VAL A 1 169 ? 23.805 -0.183 -38.968 1.00 98.44 169 VAL A C 1
ATOM 1401 O O . VAL A 1 169 ? 24.019 -0.040 -40.168 1.00 98.44 169 VAL A O 1
ATOM 1404 N N . LYS A 1 170 ? 24.658 0.248 -38.032 1.00 98.25 170 LYS A N 1
ATOM 1405 C CA . LYS A 1 170 ? 25.906 0.945 -38.359 1.00 98.25 170 LYS A CA 1
ATOM 1406 C C . LYS A 1 170 ? 26.837 0.081 -39.219 1.00 98.25 170 LYS A C 1
ATOM 1408 O O . LYS A 1 170 ? 27.317 0.546 -40.246 1.00 98.25 170 LYS A O 1
ATOM 1413 N N . CYS A 1 171 ? 27.040 -1.187 -38.857 1.00 98.25 171 CYS A N 1
ATOM 1414 C CA . CYS A 1 171 ? 27.859 -2.103 -39.657 1.00 98.25 171 CYS A CA 1
ATOM 1415 C C . CYS A 1 171 ? 27.283 -2.336 -41.063 1.00 98.25 171 CYS A C 1
ATOM 1417 O O . CYS A 1 171 ? 28.034 -2.467 -42.028 1.00 98.25 171 CYS A O 1
ATOM 1419 N N . LEU A 1 172 ? 25.955 -2.405 -41.192 1.00 98.31 172 LEU A N 1
ATOM 1420 C CA . LEU A 1 172 ? 25.294 -2.537 -42.492 1.00 98.31 172 LEU A CA 1
ATOM 1421 C C . LEU A 1 172 ? 25.444 -1.269 -43.338 1.00 98.31 172 LEU A C 1
ATOM 1423 O O . LEU A 1 172 ? 25.697 -1.381 -44.533 1.00 98.31 172 LEU A O 1
ATOM 1427 N N . GLN A 1 173 ? 25.340 -0.086 -42.729 1.00 98.31 173 GLN A N 1
ATOM 1428 C CA . GLN A 1 173 ? 25.564 1.196 -43.403 1.00 98.31 173 GLN A CA 1
ATOM 1429 C C . GLN A 1 173 ? 26.998 1.318 -43.929 1.00 98.31 173 GLN A C 1
ATOM 1431 O O . GLN A 1 173 ? 27.190 1.700 -45.078 1.00 98.31 173 GLN A O 1
ATOM 1436 N N . GLU A 1 174 ? 27.996 0.938 -43.127 1.00 97.81 174 GLU A N 1
ATOM 1437 C CA . GLU A 1 174 ? 29.404 0.927 -43.551 1.00 97.81 174 GLU A CA 1
ATOM 1438 C C . GLU A 1 174 ? 29.624 -0.023 -44.739 1.00 97.81 174 GLU A C 1
ATOM 1440 O O . GLU A 1 174 ? 30.228 0.365 -45.737 1.00 97.81 174 GLU A O 1
ATOM 1445 N N . LYS A 1 175 ? 29.066 -1.242 -44.684 1.00 98.00 175 LYS A N 1
ATOM 1446 C CA . LYS A 1 175 ? 29.133 -2.190 -45.810 1.00 98.00 175 LYS A CA 1
ATOM 1447 C C . LYS A 1 175 ? 28.434 -1.671 -47.064 1.00 98.00 175 LYS A C 1
ATOM 1449 O O . LYS A 1 175 ? 28.946 -1.882 -48.159 1.00 98.00 175 LYS A O 1
ATOM 1454 N N . HIS A 1 176 ? 27.275 -1.031 -46.914 1.00 97.75 176 HIS A N 1
ATOM 1455 C CA . HIS A 1 176 ? 26.539 -0.447 -48.033 1.00 97.75 176 HIS A CA 1
ATOM 1456 C C . HIS A 1 176 ? 27.370 0.625 -48.737 1.00 97.75 176 HIS A C 1
ATOM 1458 O O . HIS A 1 176 ? 27.527 0.555 -49.949 1.00 97.75 176 HIS A O 1
ATOM 1464 N N . ALA A 1 177 ? 27.983 1.537 -47.975 1.00 97.94 177 ALA A N 1
ATOM 1465 C CA . ALA A 1 177 ? 28.845 2.579 -48.525 1.00 97.94 177 ALA A CA 1
ATOM 1466 C C . ALA A 1 177 ? 30.036 1.996 -49.309 1.00 97.94 177 ALA A C 1
ATOM 1468 O O . ALA A 1 177 ? 30.345 2.462 -50.402 1.00 97.94 177 ALA A O 1
ATOM 1469 N N . THR A 1 178 ? 30.672 0.932 -48.799 1.00 97.62 178 THR A N 1
ATOM 1470 C CA . THR A 1 178 ? 31.748 0.239 -49.532 1.00 97.62 178 THR A CA 1
ATOM 1471 C C . THR A 1 178 ? 31.252 -0.397 -50.833 1.00 97.62 178 THR A C 1
ATOM 1473 O O . THR A 1 178 ? 31.961 -0.375 -51.836 1.00 97.62 178 THR A O 1
ATOM 1476 N N . LEU A 1 179 ? 30.051 -0.982 -50.837 1.00 98.06 179 LEU A N 1
ATOM 1477 C CA . LEU A 1 179 ? 29.469 -1.553 -52.053 1.00 98.06 179 LEU A CA 1
ATOM 1478 C C . LEU A 1 179 ? 29.128 -0.468 -53.081 1.00 98.06 179 LEU A C 1
ATOM 1480 O O . LEU A 1 179 ? 29.370 -0.677 -54.265 1.00 98.06 179 LEU A O 1
ATOM 1484 N N . GLU A 1 180 ? 28.613 0.683 -52.647 1.00 97.75 180 GLU A N 1
ATOM 1485 C CA . GLU A 1 180 ? 28.354 1.831 -53.525 1.00 97.75 180 GLU A CA 1
ATOM 1486 C C . GLU A 1 180 ? 29.642 2.332 -54.191 1.00 97.75 180 GLU A C 1
ATOM 1488 O O . GLU A 1 180 ? 29.667 2.501 -55.409 1.00 97.75 180 GLU A O 1
ATOM 1493 N N . GLU A 1 181 ? 30.731 2.469 -53.429 1.00 96.81 181 GLU A N 1
ATOM 1494 C CA . GLU A 1 181 ? 32.047 2.843 -53.964 1.00 96.81 181 GLU A CA 1
ATOM 1495 C C . GLU A 1 181 ? 32.560 1.812 -54.987 1.00 96.81 181 GLU A C 1
ATOM 1497 O O . GLU A 1 181 ? 33.029 2.168 -56.068 1.00 96.81 181 GLU A O 1
ATOM 1502 N N . GLN A 1 182 ? 32.427 0.513 -54.692 1.00 96.94 182 GLN A N 1
ATOM 1503 C CA . GLN A 1 182 ? 32.810 -0.549 -55.630 1.00 96.94 182 GLN A CA 1
ATOM 1504 C C . GLN A 1 182 ? 31.991 -0.505 -56.926 1.00 96.94 182 GLN A C 1
ATOM 1506 O O . GLN A 1 182 ? 32.555 -0.687 -58.007 1.00 96.94 182 GLN A O 1
ATOM 1511 N N . ILE A 1 183 ? 30.681 -0.256 -56.835 1.00 96.75 183 ILE A N 1
ATOM 1512 C CA . ILE A 1 183 ? 29.804 -0.107 -58.003 1.00 96.75 183 ILE A CA 1
ATOM 1513 C C . ILE A 1 183 ? 30.229 1.105 -58.837 1.00 96.75 183 ILE A C 1
ATOM 1515 O O . ILE A 1 183 ? 30.315 0.989 -60.059 1.00 96.75 183 ILE A O 1
ATOM 1519 N N . GLU A 1 184 ? 30.529 2.243 -58.207 1.00 96.12 184 GLU A N 1
ATOM 1520 C CA . GLU A 1 184 ? 30.997 3.449 -58.901 1.00 96.12 184 GLU A CA 1
ATOM 1521 C C . GLU A 1 184 ? 32.297 3.180 -59.673 1.00 96.12 184 GLU A C 1
ATOM 1523 O O . GLU A 1 184 ? 32.394 3.491 -60.865 1.00 96.12 184 GLU A O 1
ATOM 1528 N N . ILE A 1 185 ? 33.265 2.512 -59.036 1.00 95.44 185 ILE A N 1
ATOM 1529 C CA . ILE A 1 185 ? 34.525 2.111 -59.675 1.00 95.44 185 ILE A CA 1
ATOM 1530 C C . ILE A 1 185 ? 34.258 1.199 -60.877 1.00 95.44 185 ILE A C 1
ATOM 1532 O O . ILE A 1 185 ? 34.752 1.480 -61.970 1.00 95.44 185 ILE A O 1
ATOM 1536 N N . LEU A 1 186 ? 33.475 0.129 -60.711 1.00 95.56 186 LEU A N 1
ATOM 1537 C CA . LEU A 1 186 ? 33.182 -0.821 -61.792 1.00 95.56 186 LEU A CA 1
ATOM 1538 C C . LEU A 1 186 ? 32.457 -0.153 -62.964 1.00 95.56 186 LEU A C 1
ATOM 1540 O O . LEU A 1 186 ? 32.850 -0.345 -64.113 1.00 95.56 186 LEU A O 1
ATOM 1544 N N . THR A 1 187 ? 31.477 0.702 -62.671 1.00 95.25 187 THR A N 1
ATOM 1545 C CA . THR A 1 187 ? 30.740 1.469 -63.686 1.00 95.25 187 THR A CA 1
ATOM 1546 C C . THR A 1 187 ? 31.685 2.380 -64.474 1.00 95.25 187 THR A C 1
ATOM 1548 O O . THR A 1 187 ? 31.589 2.476 -65.697 1.00 95.25 187 THR A O 1
ATOM 1551 N N . SER A 1 188 ? 32.651 3.017 -63.800 1.00 92.50 188 SER A N 1
ATOM 1552 C CA . SER A 1 188 ? 33.646 3.865 -64.467 1.00 92.50 188 SER A CA 1
ATOM 1553 C C . SER A 1 188 ? 34.571 3.076 -65.404 1.00 92.50 188 SER A C 1
ATOM 1555 O O . SER A 1 188 ? 34.932 3.578 -66.470 1.00 92.50 188 SER A O 1
ATOM 1557 N N . ILE A 1 189 ? 34.921 1.837 -65.039 1.00 92.94 189 ILE A N 1
ATOM 1558 C CA . ILE A 1 189 ? 35.759 0.945 -65.850 1.00 92.94 189 ILE A CA 1
ATOM 1559 C C . ILE A 1 189 ? 34.996 0.466 -67.087 1.00 92.94 189 ILE A C 1
ATOM 1561 O O . ILE A 1 189 ? 35.554 0.518 -68.176 1.00 92.94 189 ILE A O 1
ATOM 1565 N N . GLU A 1 190 ? 33.736 0.047 -66.944 1.00 88.75 190 GLU A N 1
ATOM 1566 C CA . GLU A 1 190 ? 32.903 -0.401 -68.075 1.00 88.75 190 GLU A CA 1
ATOM 1567 C C . GLU A 1 190 ? 32.597 0.719 -69.082 1.00 88.75 190 GLU A C 1
ATOM 1569 O O . GLU A 1 190 ? 32.343 0.450 -70.253 1.00 88.75 190 GLU A O 1
ATOM 1574 N N . SER A 1 191 ? 32.625 1.979 -68.640 1.00 83.25 191 SER A N 1
ATOM 1575 C CA . SER A 1 191 ? 32.378 3.144 -69.498 1.00 83.25 191 SER A CA 1
ATOM 1576 C C . SER A 1 191 ? 33.578 3.601 -70.350 1.00 83.25 191 SER A C 1
ATOM 1578 O O . SER A 1 191 ? 33.431 4.551 -71.123 1.00 83.25 191 SER A O 1
ATOM 1580 N N . ARG A 1 192 ? 34.754 2.968 -70.208 1.00 63.53 192 ARG A N 1
ATOM 1581 C CA . ARG A 1 192 ? 35.979 3.243 -70.987 1.00 63.53 192 ARG A CA 1
ATOM 1582 C C . ARG A 1 192 ? 36.197 2.219 -72.093 1.00 63.53 192 ARG A C 1
ATOM 1584 O O . ARG A 1 192 ? 36.667 2.656 -73.167 1.00 63.53 192 ARG A O 1
#

Organism: Manduca sexta (NCBI:txid7130)

Foldseek 3Di:
DLVQQCVVCCVPDVPDDSVPDDDDPQQWDPVQADPVRDGHPPTYRNDDPPPDDPPPPDDPPVPQDPVNVVLVVDPPVVVVVVVVVVLVPDDADPPLVVQADPVLAGDPPDDPSSRVVSVVVVVVVVVVVVVVVVVVVVVVVVVVVVVVVVVVVVVVVVVVVVVVVVVVVVVVVVVVVVVVVVVVVVVVVVVD

Secondary structure (DSSP, 8-state):
-HHHHHHHHHTT-TT--TTT----GGGS-GGGB-TTSPBPTT-------S-S---------TT--HHHHHHTTS-HHHHHHHHHHHHHHPPPPTTHHHHB-TTS-B-TT--HHHHHHHHHHHHHHHHHHHHHHHHHHHHHHHHHHHHHHHHHHHHHHHHHHHHHHHHHHHHHHHHHHHHHHHHHHHHHHHT-